Protein AF-A0A9W9WGN8-F1 (afdb_monomer_lite)

pLDDT: mean 73.37, std 17.8, range [21.72, 95.25]

Foldseek 3Di:
DDDQWDFDADPVRHRPDPQQACPVVVPPNVVVVLVVLLVVLVVQLVLLVQCVDDPPDPSNVVSQCVCCVPVVDHSVPVVSCCVSNVVSVQVNCLSVVHADPLGRDDDHPDCVRIFGDDDDQFDAALQRHFDWDADPVSPDIDRDGQCRDPVNVVVQWDQDPVPRDIDGQCWGWDQRNSRSDIDTDNPPPRDDPPDPPPDDDDDD

Radius of gyration: 22.7 Å; chains: 1; bounding box: 53×47×71 Å

Organism: NCBI:txid1303715

Structure (mmCIF, N/CA/C/O backbone):
data_AF-A0A9W9WGN8-F1
#
_entry.id   AF-A0A9W9WGN8-F1
#
loop_
_atom_site.group_PDB
_atom_site.id
_atom_site.type_symbol
_atom_site.label_atom_id
_atom_site.label_alt_id
_atom_site.label_comp_id
_atom_site.label_asym_id
_atom_site.label_entity_id
_atom_site.label_seq_id
_atom_site.pdbx_PDB_ins_code
_atom_site.Cartn_x
_atom_site.Cartn_y
_atom_site.Cartn_z
_atom_site.occupancy
_atom_site.B_iso_or_equiv
_atom_site.auth_seq_id
_atom_site.auth_comp_id
_atom_site.auth_asym_id
_atom_site.auth_atom_id
_atom_site.pdbx_PDB_model_num
ATOM 1 N N . MET A 1 1 ? -8.957 -11.105 15.138 1.00 32.75 1 MET A N 1
ATOM 2 C CA . MET A 1 1 ? -8.636 -10.546 13.808 1.00 32.75 1 MET A CA 1
ATOM 3 C C . MET A 1 1 ? -9.575 -9.381 13.655 1.00 32.75 1 MET A C 1
ATOM 5 O O . MET A 1 1 ? -10.724 -9.620 13.319 1.00 32.75 1 MET A O 1
ATOM 9 N N . ASP A 1 2 ? -9.129 -8.170 13.957 1.00 39.88 2 ASP A N 1
ATOM 10 C CA . ASP A 1 2 ? -9.992 -7.000 13.834 1.00 39.88 2 ASP A CA 1
ATOM 11 C C . ASP A 1 2 ? -9.289 -6.006 12.913 1.00 39.88 2 ASP A C 1
ATOM 13 O O . ASP A 1 2 ? -8.299 -5.374 13.272 1.00 39.88 2 ASP A O 1
ATOM 17 N N . ALA A 1 3 ? -9.746 -5.982 11.662 1.00 51.75 3 ALA A N 1
ATOM 18 C CA . ALA A 1 3 ? -9.409 -4.944 10.699 1.00 51.75 3 ALA A CA 1
ATOM 19 C C . ALA A 1 3 ? -10.070 -3.615 11.122 1.00 51.75 3 ALA A C 1
ATOM 21 O O . ALA A 1 3 ? -11.062 -3.634 11.846 1.00 51.75 3 ALA A O 1
ATOM 22 N N . LEU A 1 4 ? -9.585 -2.465 10.620 1.00 53.53 4 LEU A N 1
ATOM 23 C CA . LEU A 1 4 ? -10.172 -1.115 10.823 1.00 53.53 4 LEU A CA 1
ATOM 24 C C . LEU A 1 4 ? -11.675 -1.092 10.567 1.00 53.53 4 LEU A C 1
ATOM 26 O O . LEU A 1 4 ? -12.402 -0.253 11.093 1.00 53.53 4 LEU A O 1
ATOM 30 N N . PHE A 1 5 ? -12.112 -2.014 9.719 1.00 60.97 5 PHE A N 1
ATOM 31 C CA . PHE A 1 5 ? -13.476 -2.197 9.319 1.00 60.97 5 PHE A CA 1
ATOM 32 C C . PHE A 1 5 ? -13.884 -3.652 9.516 1.00 60.97 5 PHE A C 1
ATOM 34 O O . PHE A 1 5 ? -13.187 -4.566 9.076 1.00 60.97 5 PHE A O 1
ATOM 41 N N . LYS A 1 6 ? -15.054 -3.861 10.113 1.00 66.38 6 LYS A N 1
ATOM 42 C CA . LYS A 1 6 ? -15.783 -5.130 10.054 1.00 66.38 6 LYS A CA 1
ATOM 43 C C . LYS A 1 6 ? -16.876 -5.027 8.992 1.00 66.38 6 LYS A C 1
ATOM 45 O O . LYS A 1 6 ? -17.376 -3.936 8.720 1.00 66.38 6 LYS A O 1
ATOM 50 N N . LEU A 1 7 ? -17.254 -6.147 8.385 1.00 65.12 7 LEU A N 1
ATOM 51 C CA . LEU A 1 7 ? -18.389 -6.167 7.466 1.00 65.12 7 LEU A CA 1
ATOM 52 C C . LEU A 1 7 ? -19.685 -5.866 8.228 1.00 65.12 7 LEU A C 1
ATOM 54 O O . LEU A 1 7 ? -19.914 -6.392 9.320 1.00 65.12 7 LEU A O 1
ATOM 58 N N . LYS A 1 8 ? -20.545 -5.018 7.654 1.00 70.31 8 LYS A N 1
ATOM 59 C CA . LYS A 1 8 ? -21.890 -4.796 8.191 1.00 70.31 8 LYS A CA 1
ATOM 60 C C . LYS A 1 8 ? -22.682 -6.091 8.098 1.00 70.31 8 LYS A C 1
ATOM 62 O O . LYS A 1 8 ? -22.786 -6.698 7.028 1.00 70.31 8 LYS A O 1
ATOM 67 N N . LYS A 1 9 ? -23.297 -6.470 9.211 1.00 65.69 9 LYS A N 1
ATOM 68 C CA . LYS A 1 9 ? -24.219 -7.602 9.282 1.00 65.69 9 LYS A CA 1
ATOM 69 C C . LYS A 1 9 ? -25.641 -7.145 8.963 1.00 65.69 9 LYS A C 1
ATOM 71 O O . LYS A 1 9 ? -26.024 -6.032 9.316 1.00 65.69 9 LYS A O 1
ATOM 76 N N . ASN A 1 10 ? -26.422 -7.985 8.290 1.00 61.91 10 ASN A N 1
ATOM 77 C CA . ASN A 1 10 ? -27.859 -7.766 8.117 1.00 61.91 10 ASN A CA 1
ATOM 78 C C . ASN A 1 10 ? -28.631 -8.110 9.407 1.00 61.91 10 ASN A C 1
ATOM 80 O O . ASN A 1 10 ? -28.046 -8.582 10.382 1.00 61.91 10 ASN A O 1
ATOM 84 N N . GLU A 1 11 ? -29.954 -7.910 9.413 1.00 57.41 11 GLU A N 1
ATOM 85 C CA . GLU A 1 11 ? -30.826 -8.201 10.570 1.00 57.41 11 GLU A CA 1
ATOM 86 C C . GLU A 1 11 ? -30.746 -9.664 11.052 1.00 57.41 11 GLU A C 1
ATOM 88 O O . GLU A 1 11 ? -31.028 -9.952 12.211 1.00 57.41 11 GLU A O 1
ATOM 93 N N . ALA A 1 12 ? -30.305 -10.586 10.188 1.00 62.06 12 ALA A N 1
ATOM 94 C CA . ALA A 1 12 ? -30.089 -11.996 10.508 1.00 62.06 12 ALA A CA 1
ATOM 95 C C . ALA A 1 12 ? -28.666 -12.308 11.025 1.00 62.06 12 ALA A C 1
ATOM 97 O O . ALA A 1 12 ? -28.338 -13.470 11.261 1.00 62.06 12 ALA A O 1
ATOM 98 N N . GLY A 1 13 ? -27.800 -11.302 11.190 1.00 56.81 13 GLY A N 1
ATOM 99 C CA . GLY A 1 13 ? -26.431 -11.467 11.688 1.00 56.81 13 GLY A CA 1
ATOM 100 C C . GLY A 1 13 ? -25.431 -12.025 10.667 1.00 56.81 13 GLY A C 1
ATOM 101 O O . GLY A 1 13 ? -24.300 -12.336 11.044 1.00 56.81 13 GLY A O 1
ATOM 102 N N . SER A 1 14 ? -25.829 -12.146 9.398 1.00 56.66 14 SER A N 1
ATOM 103 C CA . SER A 1 14 ? -24.957 -12.561 8.289 1.00 56.66 14 SER A CA 1
ATOM 104 C C . SER A 1 14 ? -24.328 -11.357 7.595 1.00 56.66 14 SER A C 1
ATOM 106 O O . SER A 1 14 ? -24.949 -10.294 7.518 1.00 56.66 14 SER A O 1
ATOM 108 N N . ASP A 1 15 ? -23.107 -11.522 7.091 1.00 59.66 15 ASP A N 1
ATOM 109 C CA . ASP A 1 15 ? -22.428 -10.480 6.324 1.00 59.66 15 ASP A CA 1
ATOM 110 C C . ASP A 1 15 ? -23.251 -10.137 5.073 1.00 59.66 15 ASP A C 1
ATOM 112 O O . ASP A 1 15 ? -23.837 -11.003 4.420 1.00 59.66 15 ASP A O 1
ATOM 116 N N . THR A 1 16 ? -23.368 -8.842 4.794 1.00 54.94 16 THR A N 1
ATOM 117 C CA . THR A 1 16 ? -24.351 -8.296 3.844 1.00 54.94 16 THR A CA 1
ATOM 118 C C . THR A 1 16 ? -24.098 -8.660 2.376 1.00 54.94 16 THR A C 1
ATOM 120 O O . THR A 1 16 ? -25.038 -8.647 1.586 1.00 54.94 16 THR A O 1
ATOM 123 N N . ASP A 1 17 ? -22.888 -9.081 2.032 1.00 55.97 17 ASP A N 1
ATOM 124 C CA . ASP A 1 17 ? -22.585 -10.091 1.022 1.00 55.97 17 ASP A CA 1
ATOM 125 C C . ASP A 1 17 ? -21.144 -10.577 1.275 1.00 55.97 17 ASP A C 1
ATOM 127 O O . ASP A 1 17 ? -20.307 -9.846 1.806 1.00 55.97 17 ASP A O 1
ATOM 131 N N . ASN A 1 18 ? -20.802 -11.809 0.891 1.00 56.22 18 ASN A N 1
ATOM 132 C CA . ASN A 1 18 ? -19.412 -12.291 0.990 1.00 56.22 18 ASN A CA 1
ATOM 133 C C . ASN A 1 18 ? -18.488 -11.632 -0.062 1.00 56.22 18 ASN A C 1
ATOM 135 O O . ASN A 1 18 ? -17.388 -12.120 -0.315 1.00 56.22 18 ASN A O 1
ATOM 139 N N . LEU A 1 19 ? -18.960 -10.583 -0.745 1.00 56.81 19 LEU A N 1
ATOM 140 C CA . LEU A 1 19 ? -18.386 -10.029 -1.971 1.00 56.81 19 LEU A CA 1
ATOM 141 C C . LEU A 1 19 ? -18.078 -8.529 -1.852 1.00 56.81 19 LEU A C 1
ATOM 143 O O . LEU A 1 19 ? -17.751 -7.897 -2.855 1.00 56.81 19 LEU A O 1
ATOM 147 N N . GLY A 1 20 ? -18.195 -7.939 -0.660 1.00 61.38 20 GLY A N 1
ATOM 148 C CA . GLY A 1 20 ? -17.864 -6.539 -0.413 1.00 61.38 20 GLY A CA 1
ATOM 149 C C . GLY A 1 20 ? -18.672 -5.530 -1.234 1.00 61.38 20 GLY A C 1
ATOM 150 O O . GLY A 1 20 ? -18.133 -4.494 -1.635 1.00 61.38 20 GLY A O 1
ATOM 151 N N . GLY A 1 21 ? -19.926 -5.842 -1.566 1.00 64.69 21 GLY A N 1
ATOM 152 C CA . GLY A 1 21 ? -20.784 -5.007 -2.406 1.00 64.69 21 GLY A CA 1
ATOM 153 C C . GLY A 1 21 ? -20.490 -5.080 -3.899 1.00 64.69 21 GLY A C 1
ATOM 154 O O . GLY A 1 21 ? -21.021 -4.276 -4.675 1.00 64.69 21 GLY A O 1
ATOM 155 N N . CYS A 1 22 ? -19.616 -5.993 -4.323 1.00 66.38 22 CYS A N 1
ATOM 156 C CA . CYS A 1 22 ? -19.176 -6.082 -5.708 1.00 66.38 22 CYS A CA 1
ATOM 157 C C . CYS A 1 22 ? -20.113 -6.879 -6.611 1.00 66.38 22 CYS A C 1
ATOM 159 O O . CYS A 1 22 ? -19.896 -6.868 -7.820 1.00 66.38 22 CYS A O 1
ATOM 161 N N . ALA A 1 23 ? -21.162 -7.520 -6.077 1.00 66.38 23 ALA A N 1
ATOM 162 C CA . ALA A 1 23 ? -22.025 -8.446 -6.819 1.00 66.38 23 ALA A CA 1
ATOM 163 C C . ALA A 1 23 ? -22.497 -7.893 -8.179 1.00 66.38 23 ALA A C 1
ATOM 165 O O . ALA A 1 23 ? -22.374 -8.557 -9.202 1.00 66.38 23 ALA A O 1
ATOM 166 N N . LYS A 1 24 ? -22.942 -6.630 -8.219 1.00 65.50 24 LYS A N 1
ATOM 167 C CA . LYS A 1 24 ? -23.415 -5.965 -9.451 1.00 65.50 24 LYS A CA 1
ATOM 168 C C . LYS A 1 24 ? -22.310 -5.597 -10.456 1.00 65.50 24 LYS A C 1
ATOM 170 O O . LYS A 1 24 ? -22.610 -5.236 -11.590 1.00 65.50 24 LYS A O 1
ATOM 175 N N . TYR A 1 25 ? -21.048 -5.643 -10.037 1.00 65.94 25 TYR A N 1
ATOM 176 C CA . TYR A 1 25 ? -19.864 -5.306 -10.831 1.00 65.94 25 TYR A CA 1
ATOM 177 C C . TYR A 1 25 ? -19.076 -6.544 -11.288 1.00 65.94 25 TYR A C 1
ATOM 179 O O . TYR A 1 25 ? -18.255 -6.418 -12.203 1.00 65.94 25 TYR A O 1
ATOM 187 N N . LEU A 1 26 ? -19.338 -7.715 -10.688 1.00 66.06 26 LEU A N 1
ATOM 188 C CA . LEU A 1 26 ? -18.608 -8.966 -10.927 1.00 66.06 26 LEU A CA 1
ATOM 189 C C . LEU A 1 26 ? -18.632 -9.419 -12.386 1.00 66.06 26 LEU A C 1
ATOM 191 O O . LEU A 1 26 ? -17.626 -9.910 -12.879 1.00 66.06 26 LEU A O 1
ATOM 195 N N . ASP A 1 27 ? -19.742 -9.216 -13.093 1.00 65.25 27 ASP A N 1
ATOM 196 C CA . ASP A 1 27 ? -19.902 -9.807 -14.426 1.00 65.25 27 ASP A CA 1
ATOM 197 C C . ASP A 1 27 ? -19.247 -8.989 -15.549 1.00 65.25 27 ASP A C 1
ATOM 199 O O . ASP A 1 27 ? -19.083 -9.491 -16.660 1.00 65.25 27 ASP A O 1
ATOM 203 N N . LYS A 1 28 ? -18.910 -7.710 -15.313 1.00 67.94 28 LYS A N 1
ATOM 204 C CA . LYS A 1 28 ? -18.458 -6.806 -16.394 1.00 67.94 28 LYS A CA 1
ATOM 205 C C . LYS A 1 28 ? -17.334 -5.853 -16.023 1.00 67.94 28 LYS A C 1
ATOM 207 O O . LYS A 1 28 ? -16.436 -5.639 -16.831 1.00 67.94 28 LYS A O 1
ATOM 212 N N . ILE A 1 29 ? -17.399 -5.241 -14.845 1.00 71.56 29 ILE A N 1
ATOM 213 C CA . ILE A 1 29 ? -16.476 -4.160 -14.481 1.00 71.56 29 ILE A CA 1
ATOM 214 C C . ILE A 1 29 ? -15.247 -4.731 -13.785 1.00 71.56 29 ILE A C 1
ATOM 216 O O . ILE A 1 29 ? -14.129 -4.404 -14.174 1.00 71.56 29 ILE A O 1
ATOM 220 N N . LEU A 1 30 ? -15.441 -5.634 -12.823 1.00 70.69 30 LEU A N 1
ATOM 221 C CA . LEU A 1 30 ? -14.329 -6.215 -12.079 1.00 70.69 30 LEU A CA 1
ATOM 222 C C . LEU A 1 30 ? -13.385 -7.059 -12.960 1.00 70.69 30 LEU A C 1
ATOM 224 O O . LEU A 1 30 ? -12.181 -6.846 -12.862 1.00 70.69 30 LEU A O 1
ATOM 228 N N . PRO A 1 31 ? -13.858 -7.940 -13.868 1.00 74.31 31 PRO A N 1
ATOM 229 C CA . PRO A 1 31 ? -12.961 -8.733 -14.710 1.00 74.31 31 PRO A CA 1
ATOM 230 C C . PRO A 1 31 ? -12.137 -7.865 -15.660 1.00 74.31 31 PRO A C 1
ATOM 232 O O . PRO A 1 31 ? -10.950 -8.111 -15.852 1.00 74.31 31 PRO A O 1
ATOM 235 N N . ARG A 1 32 ? -12.754 -6.817 -16.220 1.00 79.56 32 ARG A N 1
ATOM 236 C CA . ARG A 1 32 ? -12.064 -5.850 -17.074 1.00 79.56 32 ARG A CA 1
ATOM 237 C C . ARG A 1 32 ? -11.001 -5.083 -16.291 1.00 79.56 32 ARG A C 1
ATOM 239 O O . ARG A 1 32 ? -9.873 -4.991 -16.754 1.00 79.56 32 ARG A O 1
ATOM 246 N N . TRP A 1 33 ? -11.352 -4.572 -15.113 1.00 81.38 33 TRP A N 1
ATOM 247 C CA . TRP A 1 33 ? -10.412 -3.860 -14.250 1.00 81.38 33 TRP A CA 1
ATOM 248 C C . TRP A 1 33 ? -9.237 -4.750 -13.831 1.00 81.38 33 TRP A C 1
ATOM 250 O O . TRP A 1 33 ? -8.090 -4.317 -13.896 1.00 81.38 33 TRP A O 1
ATOM 260 N N . LEU A 1 34 ? -9.501 -6.007 -13.460 1.00 81.69 34 LEU A N 1
ATOM 261 C CA . LEU A 1 34 ? -8.459 -6.978 -13.122 1.00 81.69 34 LEU A CA 1
ATOM 262 C C . LEU A 1 34 ? -7.531 -7.248 -14.312 1.00 81.69 34 LEU A C 1
ATOM 264 O O . LEU A 1 34 ? -6.317 -7.269 -14.129 1.00 81.69 34 LEU A O 1
ATOM 268 N N . ALA A 1 35 ? -8.082 -7.407 -15.519 1.00 85.25 35 ALA A N 1
ATOM 269 C CA . ALA A 1 35 ? -7.295 -7.608 -16.733 1.00 85.25 35 ALA A CA 1
ATOM 270 C C . ALA A 1 35 ? -6.417 -6.388 -17.055 1.00 85.25 35 ALA A C 1
ATOM 272 O O . ALA A 1 35 ? -5.206 -6.527 -17.179 1.00 85.25 35 ALA A O 1
ATOM 273 N N . GLU A 1 36 ? -7.000 -5.185 -17.093 1.00 89.06 36 GLU A N 1
ATOM 274 C CA . GLU A 1 36 ? -6.259 -3.942 -17.351 1.00 89.06 36 GLU A CA 1
ATOM 275 C C . GLU A 1 36 ? -5.165 -3.710 -16.290 1.00 89.06 36 GLU A C 1
ATOM 277 O O . GLU A 1 36 ? -4.042 -3.330 -16.619 1.00 89.06 36 GLU A O 1
ATOM 282 N N . THR A 1 37 ? -5.453 -4.003 -15.018 1.00 88.75 37 THR A N 1
ATOM 283 C CA . THR A 1 37 ? -4.464 -3.884 -13.934 1.00 88.75 37 THR A CA 1
ATOM 284 C C . THR A 1 37 ? -3.351 -4.924 -14.076 1.00 88.75 37 THR A C 1
ATOM 286 O O . THR A 1 37 ? -2.183 -4.599 -13.868 1.00 88.75 37 THR A O 1
ATOM 289 N N . SER A 1 38 ? -3.684 -6.160 -14.459 1.00 91.06 38 SER A N 1
ATOM 290 C CA . SER A 1 38 ? -2.696 -7.207 -14.743 1.00 91.06 38 SER A CA 1
ATOM 291 C C . SER A 1 38 ? -1.760 -6.789 -15.878 1.00 91.06 38 SER A C 1
ATOM 293 O O . SER A 1 38 ? -0.544 -6.873 -15.718 1.00 91.06 38 SER A O 1
ATOM 295 N N . ASP A 1 39 ? -2.307 -6.267 -16.978 1.00 94.25 39 ASP A N 1
ATOM 296 C CA . ASP A 1 39 ? -1.524 -5.789 -18.122 1.00 94.25 39 ASP A CA 1
ATOM 297 C C . ASP A 1 39 ? -0.588 -4.638 -17.722 1.00 94.25 39 ASP A C 1
ATOM 299 O O . ASP A 1 39 ? 0.584 -4.608 -18.106 1.00 94.25 39 ASP A O 1
ATOM 303 N N . MET A 1 40 ? -1.071 -3.705 -16.893 1.00 93.81 40 MET A N 1
ATOM 304 C CA . MET A 1 40 ? -0.250 -2.615 -16.358 1.00 93.81 40 MET A CA 1
ATOM 305 C C . MET A 1 40 ? 0.891 -3.120 -15.469 1.00 93.81 40 MET A C 1
ATOM 307 O O . MET A 1 40 ? 2.005 -2.597 -15.538 1.00 93.81 40 MET A O 1
ATOM 311 N N . VAL A 1 41 ? 0.632 -4.123 -14.628 1.00 95.06 41 VAL A N 1
ATOM 312 C CA . VAL A 1 41 ? 1.653 -4.736 -13.769 1.00 95.06 41 VAL A CA 1
ATOM 313 C C . VAL A 1 41 ? 2.708 -5.450 -14.610 1.00 95.06 41 VAL A C 1
ATOM 315 O O . VAL A 1 41 ? 3.902 -5.274 -14.357 1.00 95.06 41 VAL A O 1
ATOM 318 N N . ASP A 1 42 ? 2.295 -6.190 -15.636 1.00 95.25 42 ASP A N 1
ATOM 319 C CA . ASP A 1 42 ? 3.209 -6.887 -16.540 1.00 95.25 42 ASP A CA 1
ATOM 320 C C . ASP A 1 42 ? 4.077 -5.897 -17.324 1.00 95.25 42 ASP A C 1
ATOM 322 O O . ASP A 1 42 ? 5.303 -6.042 -17.355 1.00 95.25 42 ASP A O 1
ATOM 326 N N . ALA A 1 43 ? 3.482 -4.823 -17.852 1.00 93.81 43 ALA A N 1
ATOM 327 C CA . ALA A 1 43 ? 4.220 -3.732 -18.485 1.00 93.81 43 ALA A CA 1
ATOM 328 C C . ALA A 1 43 ? 5.202 -3.059 -17.507 1.00 93.81 43 ALA A C 1
ATOM 330 O O . ALA A 1 43 ? 6.369 -2.840 -17.840 1.00 93.81 43 ALA A O 1
ATOM 331 N N . GLY A 1 44 ? 4.772 -2.788 -16.271 1.00 93.62 44 GLY A N 1
ATOM 332 C CA . GLY A 1 44 ? 5.620 -2.211 -15.226 1.00 93.62 44 GLY A CA 1
ATOM 333 C C . GLY A 1 44 ? 6.808 -3.103 -14.851 1.00 93.62 44 GLY A C 1
ATOM 334 O O . GLY A 1 44 ? 7.901 -2.602 -14.583 1.00 93.62 44 GLY A O 1
ATOM 335 N N . LEU A 1 45 ? 6.639 -4.428 -14.869 1.00 95.25 45 LEU A N 1
ATOM 336 C CA . LEU A 1 45 ? 7.739 -5.375 -14.671 1.00 95.25 45 LEU A CA 1
ATOM 337 C C . LEU A 1 45 ? 8.660 -5.455 -15.895 1.00 95.25 45 LEU A C 1
ATOM 339 O O . LEU A 1 45 ? 9.882 -5.551 -15.724 1.00 95.25 45 LEU A O 1
ATOM 343 N N . GLN A 1 46 ? 8.096 -5.375 -17.102 1.00 95.00 46 GLN A N 1
ATOM 344 C CA . GLN A 1 46 ? 8.834 -5.404 -18.365 1.00 95.00 46 GLN A CA 1
ATOM 345 C C . GLN A 1 46 ? 9.807 -4.225 -18.490 1.00 95.00 46 GLN A C 1
ATOM 347 O O . GLN A 1 46 ? 10.931 -4.420 -18.952 1.00 95.00 46 GLN A O 1
ATOM 352 N N . VAL A 1 47 ? 9.447 -3.044 -17.974 1.00 95.06 47 VAL A N 1
ATOM 353 C CA . VAL A 1 47 ? 10.324 -1.857 -17.940 1.00 95.06 47 VAL A CA 1
ATOM 354 C C . VAL A 1 47 ? 11.706 -2.171 -17.355 1.00 95.06 47 VAL A C 1
ATOM 356 O O . VAL A 1 47 ? 12.716 -1.691 -17.865 1.00 95.06 47 VAL A O 1
ATOM 359 N N . PHE A 1 48 ? 11.806 -3.001 -16.311 1.00 94.62 48 PHE A N 1
ATOM 360 C CA . PHE A 1 48 ? 13.109 -3.338 -15.720 1.00 94.62 48 PHE A CA 1
ATOM 361 C C . PHE A 1 48 ? 13.956 -4.250 -16.612 1.00 94.62 48 PHE A C 1
ATOM 363 O O . PHE A 1 48 ? 15.184 -4.193 -16.548 1.00 94.62 48 PHE A O 1
ATOM 370 N N . THR A 1 49 ? 13.312 -5.102 -17.408 1.00 93.50 49 THR A N 1
ATOM 371 C CA . THR A 1 49 ? 13.977 -5.949 -18.403 1.00 93.50 49 THR A CA 1
ATOM 372 C C . THR A 1 49 ? 14.460 -5.092 -19.570 1.00 93.50 49 THR A C 1
ATOM 374 O O . THR A 1 49 ? 15.633 -5.154 -19.936 1.00 93.50 49 THR A O 1
ATOM 377 N N . ASP A 1 50 ? 13.594 -4.220 -20.086 1.00 95.06 50 ASP A N 1
ATOM 378 C CA . ASP A 1 50 ? 13.891 -3.339 -21.217 1.00 95.06 50 ASP A CA 1
ATOM 379 C C . ASP A 1 50 ? 14.977 -2.317 -20.873 1.00 95.06 50 ASP A C 1
ATOM 381 O O . ASP A 1 50 ? 15.901 -2.104 -21.659 1.00 95.06 50 ASP A O 1
ATOM 385 N N . ALA A 1 51 ? 14.962 -1.763 -19.659 1.00 91.62 51 ALA A N 1
ATOM 386 C CA . ALA A 1 51 ? 16.010 -0.871 -19.167 1.00 91.62 51 ALA A CA 1
ATOM 387 C C . ALA A 1 51 ? 17.396 -1.544 -19.084 1.00 91.62 51 ALA A C 1
ATOM 389 O O . ALA A 1 51 ? 18.415 -0.844 -19.086 1.00 91.62 51 ALA A O 1
ATOM 390 N N . GLY A 1 52 ? 17.441 -2.879 -18.998 1.00 86.94 52 GLY A N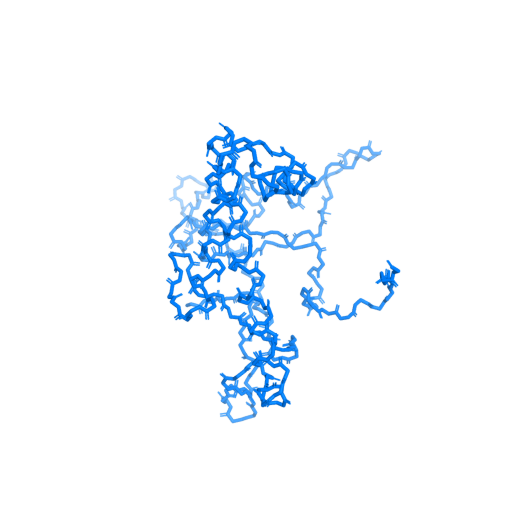 1
ATOM 391 C CA . GLY A 1 52 ? 18.658 -3.693 -19.010 1.00 86.94 52 GLY A CA 1
ATOM 392 C C . GLY A 1 52 ? 19.054 -4.230 -20.390 1.00 86.94 52 GLY A C 1
ATOM 393 O O . GLY A 1 52 ? 20.100 -4.869 -20.499 1.00 86.94 52 GLY A O 1
ATOM 394 N N . SER A 1 53 ? 18.250 -3.985 -21.432 1.00 88.69 53 SER A N 1
ATOM 395 C CA . SER A 1 53 ? 18.519 -4.441 -22.804 1.00 88.69 53 SER A CA 1
ATOM 396 C C . SER A 1 53 ? 19.720 -3.718 -23.435 1.00 88.69 53 SER A C 1
ATOM 398 O O . SER A 1 53 ? 20.319 -2.835 -22.816 1.00 88.69 53 SER A O 1
ATOM 400 N N . SER A 1 54 ? 20.138 -4.106 -24.646 1.00 81.75 54 SER A N 1
ATOM 401 C CA . SER A 1 54 ? 21.284 -3.478 -25.323 1.00 81.75 54 SER A CA 1
ATOM 402 C C . SER A 1 54 ? 21.091 -1.965 -25.497 1.00 81.75 54 SER A C 1
ATOM 404 O O . SER A 1 54 ? 19.969 -1.464 -25.561 1.00 81.75 54 SER A O 1
ATOM 406 N N . THR A 1 55 ? 22.193 -1.215 -25.572 1.00 81.00 55 THR A N 1
ATOM 407 C CA . THR A 1 55 ? 22.165 0.253 -25.727 1.00 81.00 55 THR A CA 1
ATOM 408 C C . THR A 1 55 ? 21.466 0.720 -26.997 1.00 81.00 55 THR A C 1
ATOM 410 O O . THR A 1 55 ? 20.950 1.831 -27.020 1.00 81.00 55 THR A O 1
ATOM 413 N N . ASP A 1 56 ? 21.413 -0.135 -28.015 1.00 83.19 56 ASP A N 1
ATOM 414 C CA . ASP A 1 56 ? 20.831 0.180 -29.320 1.00 83.19 56 ASP A CA 1
ATOM 415 C C . ASP A 1 56 ? 19.326 -0.137 -29.381 1.00 83.19 56 ASP A C 1
ATOM 417 O O . ASP A 1 56 ? 18.678 0.108 -30.397 1.00 83.19 56 ASP A O 1
ATOM 421 N N . SER A 1 57 ? 18.753 -0.696 -28.307 1.00 85.31 57 SER A N 1
ATOM 422 C CA . SER A 1 57 ? 17.331 -1.024 -28.246 1.00 85.31 57 SER A CA 1
ATOM 423 C C . SER A 1 57 ? 16.479 0.230 -28.004 1.00 85.31 57 SER A C 1
ATOM 425 O O . SER A 1 57 ? 16.641 0.880 -26.967 1.00 85.31 57 SER A O 1
ATOM 427 N N . PRO A 1 58 ? 15.487 0.535 -28.864 1.00 86.62 58 PRO A N 1
ATOM 428 C CA . PRO A 1 58 ? 14.540 1.624 -28.618 1.00 86.62 58 PRO A CA 1
ATOM 429 C C . PRO A 1 58 ? 13.754 1.461 -27.309 1.00 86.62 58 PRO A C 1
ATOM 431 O O . PRO A 1 58 ? 13.408 2.453 -26.666 1.00 86.62 58 PRO A O 1
ATOM 434 N N . THR A 1 59 ? 13.503 0.218 -26.877 1.00 90.75 59 THR A N 1
ATOM 435 C CA . THR A 1 59 ? 12.772 -0.061 -25.629 1.00 90.75 59 THR A CA 1
ATOM 436 C C . THR A 1 59 ? 13.567 0.342 -24.391 1.00 90.75 59 THR A C 1
ATOM 438 O O . THR A 1 59 ? 12.975 0.717 -23.381 1.00 90.75 59 THR A O 1
ATOM 441 N N . ARG A 1 60 ? 14.905 0.359 -24.473 1.00 92.62 60 ARG A N 1
ATOM 442 C CA . ARG A 1 60 ? 15.766 0.790 -23.368 1.00 92.62 60 ARG A CA 1
ATOM 443 C C . ARG A 1 60 ? 15.565 2.261 -23.039 1.00 92.62 60 ARG A C 1
ATOM 445 O O . ARG A 1 60 ? 15.403 2.591 -21.868 1.00 92.62 60 ARG A O 1
ATOM 452 N N . THR A 1 61 ? 15.577 3.127 -24.052 1.00 90.06 61 THR A N 1
ATOM 453 C CA . THR A 1 61 ? 15.422 4.577 -23.865 1.00 90.06 61 THR A CA 1
ATOM 454 C C . THR A 1 61 ? 14.066 4.894 -23.247 1.00 90.06 61 THR A C 1
ATOM 456 O O . THR A 1 61 ? 14.008 5.575 -22.230 1.00 90.06 61 THR A O 1
ATOM 459 N N . VAL A 1 62 ? 12.992 4.302 -23.779 1.00 92.94 62 VAL A N 1
ATOM 460 C CA . VAL A 1 62 ? 11.636 4.477 -23.234 1.00 92.94 62 VAL A CA 1
ATOM 461 C C . VAL A 1 62 ? 11.553 3.997 -21.783 1.00 92.94 62 VAL A C 1
ATOM 463 O O . VAL A 1 62 ? 11.012 4.696 -20.928 1.00 92.94 62 VAL A O 1
ATOM 466 N N . ALA A 1 63 ? 12.127 2.831 -21.475 1.00 94.38 63 ALA A N 1
ATOM 467 C CA . ALA A 1 63 ? 12.151 2.310 -20.114 1.00 94.38 63 ALA A CA 1
ATOM 468 C C . ALA A 1 63 ? 12.949 3.212 -19.156 1.00 94.38 63 ALA A C 1
ATOM 470 O O . ALA A 1 63 ? 12.546 3.410 -18.012 1.00 94.38 63 ALA A O 1
ATOM 471 N N . TRP A 1 64 ? 14.064 3.787 -19.609 1.00 93.44 64 TRP A N 1
ATOM 472 C CA . TRP A 1 64 ? 14.856 4.731 -18.819 1.00 93.44 64 TRP A CA 1
ATOM 473 C C . TRP A 1 64 ? 14.096 6.020 -18.537 1.00 93.44 64 TRP A C 1
ATOM 475 O O . TRP A 1 64 ? 14.040 6.441 -17.381 1.00 93.44 64 TRP A O 1
ATOM 485 N N . ASP A 1 65 ? 13.477 6.605 -19.559 1.00 92.06 65 ASP A N 1
ATOM 486 C CA . ASP A 1 65 ? 12.691 7.829 -19.419 1.00 92.06 65 ASP A CA 1
ATOM 487 C C . ASP A 1 6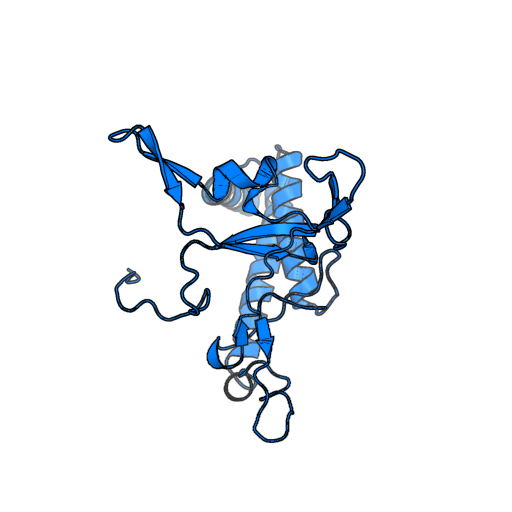5 ? 11.511 7.612 -18.470 1.00 92.06 65 ASP A C 1
ATOM 489 O O . ASP A 1 65 ? 11.253 8.444 -17.599 1.00 92.06 65 ASP A O 1
ATOM 493 N N . PHE A 1 66 ? 10.845 6.459 -18.558 1.00 93.19 66 PHE A N 1
ATOM 494 C CA . PHE A 1 66 ? 9.778 6.080 -17.638 1.00 93.19 66 PHE A CA 1
ATOM 495 C C . PHE A 1 66 ? 10.268 5.998 -16.182 1.00 93.19 66 PHE A C 1
ATOM 497 O O . PHE A 1 66 ? 9.693 6.636 -15.297 1.00 93.19 66 PHE A O 1
ATOM 504 N N . LEU A 1 67 ? 11.352 5.256 -15.918 1.00 93.81 67 LEU A N 1
ATOM 505 C CA . LEU A 1 67 ? 11.905 5.123 -14.563 1.00 93.81 67 LEU A CA 1
ATOM 506 C C . LEU A 1 67 ? 12.366 6.472 -13.997 1.00 93.81 67 LEU A C 1
ATOM 508 O O . LEU A 1 67 ? 12.139 6.768 -12.821 1.00 93.81 67 LEU A O 1
ATOM 512 N N . GLN A 1 68 ? 12.966 7.312 -14.836 1.00 93.06 68 GLN A N 1
ATOM 513 C CA . GLN A 1 68 ? 13.409 8.641 -14.441 1.00 93.06 68 GLN A CA 1
ATOM 514 C C . GLN A 1 68 ? 12.228 9.581 -14.163 1.00 93.06 68 GLN A C 1
ATOM 516 O O . GLN A 1 68 ? 12.281 10.351 -13.207 1.00 93.06 68 GLN A O 1
ATOM 521 N N . THR A 1 69 ? 11.164 9.514 -14.963 1.00 94.38 69 THR A N 1
ATOM 522 C CA . THR A 1 69 ? 10.012 10.422 -14.863 1.00 94.38 69 THR A CA 1
ATOM 523 C C . THR A 1 69 ? 9.143 10.100 -13.655 1.00 94.38 69 THR A C 1
ATOM 525 O O . THR A 1 69 ? 8.825 10.990 -12.873 1.00 94.38 69 THR A O 1
ATOM 528 N N . TYR A 1 70 ? 8.778 8.830 -13.476 1.00 92.38 70 TYR A N 1
ATOM 529 C CA . TYR A 1 70 ? 7.789 8.439 -12.467 1.00 92.38 70 TYR A CA 1
ATOM 530 C C . TYR A 1 70 ? 8.405 8.054 -11.125 1.00 92.38 70 TYR A C 1
ATOM 532 O O . TYR A 1 70 ? 7.754 8.185 -10.091 1.00 92.38 70 TYR A O 1
ATOM 540 N N . PHE A 1 71 ? 9.659 7.598 -11.124 1.00 92.38 71 PHE A N 1
ATOM 541 C CA . PHE A 1 71 ? 10.325 7.115 -9.912 1.00 92.38 71 PHE A CA 1
ATOM 542 C C . PHE A 1 71 ? 11.601 7.884 -9.569 1.00 92.38 71 PHE A C 1
ATOM 544 O O . PHE A 1 71 ? 12.225 7.580 -8.551 1.00 92.38 71 PHE A O 1
ATOM 551 N N . TYR A 1 72 ? 11.997 8.865 -10.392 1.00 93.69 72 TYR A N 1
ATOM 552 C CA . TYR A 1 72 ? 13.234 9.631 -10.217 1.00 93.69 72 TYR A CA 1
ATOM 553 C C . TYR A 1 72 ? 14.442 8.714 -9.956 1.00 93.69 72 TYR A C 1
ATOM 555 O O . TYR A 1 72 ? 15.189 8.856 -8.978 1.00 93.69 72 TYR A O 1
ATOM 563 N N . MET A 1 73 ? 14.566 7.696 -10.811 1.00 92.50 73 MET A N 1
ATOM 564 C CA . MET A 1 73 ? 15.446 6.552 -10.601 1.00 92.50 73 MET A CA 1
ATOM 565 C C . MET A 1 73 ? 16.139 6.113 -11.892 1.00 92.50 73 MET A C 1
ATOM 567 O O . MET A 1 73 ? 15.515 5.996 -12.945 1.00 92.50 73 MET A O 1
ATOM 571 N N . LYS A 1 74 ? 17.417 5.746 -11.772 1.00 92.25 74 LYS A N 1
ATOM 572 C CA . LYS A 1 74 ? 18.194 5.038 -12.798 1.00 92.25 74 LYS A CA 1
ATOM 573 C C . LYS A 1 74 ? 18.214 3.537 -12.531 1.00 92.25 74 LYS A C 1
ATOM 575 O O . LYS A 1 74 ? 18.278 3.100 -11.384 1.00 92.25 74 LYS A O 1
ATOM 580 N N . ILE A 1 75 ? 18.295 2.734 -13.593 1.00 90.81 75 ILE A N 1
ATOM 581 C CA . ILE A 1 75 ? 18.359 1.264 -13.479 1.00 90.81 75 ILE A CA 1
ATOM 582 C C . ILE A 1 75 ? 19.594 0.761 -12.703 1.00 90.81 75 ILE A C 1
ATOM 584 O O . ILE A 1 75 ? 19.591 -0.339 -12.158 1.00 90.81 75 ILE A O 1
ATOM 588 N N . THR A 1 76 ? 20.648 1.575 -12.608 1.00 91.00 76 THR A N 1
ATOM 589 C CA . THR A 1 76 ? 21.859 1.268 -11.834 1.00 91.00 76 THR A CA 1
ATOM 590 C C . THR A 1 76 ? 21.682 1.459 -10.323 1.00 91.00 76 THR A C 1
ATOM 592 O O . THR A 1 76 ? 22.523 1.001 -9.553 1.00 91.00 76 THR A O 1
ATOM 595 N N . GLU A 1 77 ? 20.617 2.129 -9.869 1.00 92.88 77 GLU A N 1
ATOM 596 C CA . GLU A 1 77 ? 20.323 2.350 -8.446 1.00 92.88 77 GLU A CA 1
ATOM 597 C C . GLU A 1 77 ? 19.652 1.112 -7.832 1.00 92.88 77 GLU A C 1
ATOM 599 O O . GLU A 1 77 ? 18.466 1.112 -7.503 1.00 92.88 77 GLU A O 1
ATOM 604 N N . THR A 1 78 ? 20.429 0.038 -7.674 1.00 92.44 78 THR A N 1
ATOM 605 C CA . THR A 1 78 ? 19.954 -1.309 -7.308 1.00 92.44 78 THR A CA 1
ATOM 606 C C . THR A 1 78 ? 19.009 -1.345 -6.103 1.00 92.44 78 THR A C 1
ATOM 608 O O . THR A 1 78 ? 18.030 -2.087 -6.133 1.00 92.44 78 THR A O 1
ATOM 611 N N . ALA A 1 79 ? 19.244 -0.531 -5.069 1.00 91.75 79 ALA A N 1
ATOM 612 C CA . ALA A 1 79 ? 18.377 -0.459 -3.891 1.00 91.75 79 ALA A CA 1
ATOM 613 C C . ALA A 1 79 ? 16.983 0.109 -4.213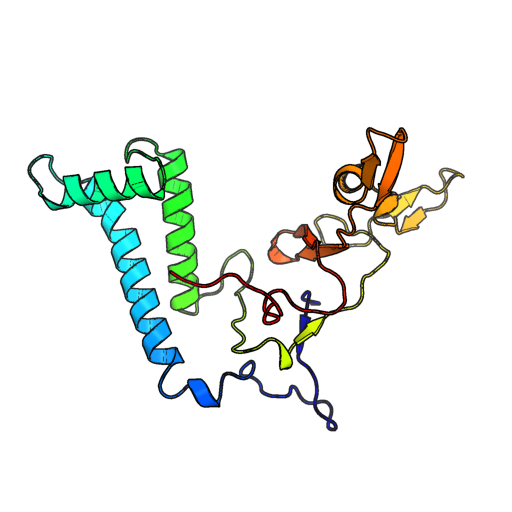 1.00 91.75 79 ALA A C 1
ATOM 615 O O . ALA A 1 79 ? 15.978 -0.504 -3.853 1.00 91.75 79 ALA A O 1
ATOM 616 N N . LYS A 1 80 ? 16.906 1.237 -4.933 1.00 92.00 80 LYS A N 1
ATOM 617 C CA . LYS A 1 80 ? 15.625 1.832 -5.349 1.00 92.00 80 LYS A CA 1
ATOM 618 C C . LYS A 1 80 ? 14.900 0.925 -6.338 1.00 92.00 80 LYS A C 1
ATOM 620 O O . LYS A 1 80 ? 13.714 0.658 -6.168 1.00 92.00 80 LYS A O 1
ATOM 625 N N . VAL A 1 81 ? 15.639 0.381 -7.309 1.00 93.12 81 VAL A N 1
ATOM 626 C CA . VAL A 1 81 ? 15.106 -0.557 -8.304 1.00 93.12 81 VAL A CA 1
ATOM 627 C C . VAL A 1 81 ? 14.492 -1.761 -7.611 1.00 93.12 81 VAL A C 1
ATOM 629 O O . VAL A 1 81 ? 13.380 -2.157 -7.949 1.00 93.12 81 VAL A O 1
ATOM 632 N N . LYS A 1 82 ? 15.182 -2.317 -6.609 1.00 92.31 82 LYS A N 1
ATOM 633 C CA . LYS A 1 82 ? 14.670 -3.433 -5.819 1.00 92.31 82 LYS A CA 1
ATOM 634 C C . LYS A 1 82 ? 13.362 -3.068 -5.119 1.00 92.31 82 LYS A C 1
ATOM 636 O O . LYS A 1 82 ? 12.419 -3.840 -5.222 1.00 92.31 82 LYS A O 1
ATOM 641 N N . VAL A 1 83 ? 13.285 -1.912 -4.457 1.00 91.75 83 VAL A N 1
ATOM 642 C CA . VAL A 1 83 ? 12.060 -1.472 -3.763 1.00 91.75 83 VAL A CA 1
ATOM 643 C C . VAL A 1 83 ? 10.886 -1.357 -4.734 1.00 91.75 83 VAL A C 1
ATOM 645 O O . VAL A 1 83 ? 9.851 -1.972 -4.502 1.00 91.75 83 VAL A O 1
ATOM 648 N N . VAL A 1 84 ? 11.047 -0.633 -5.844 1.00 92.94 84 VAL A N 1
ATOM 649 C CA . VAL A 1 84 ? 9.953 -0.426 -6.809 1.00 92.94 84 VAL A CA 1
ATOM 650 C C . VAL A 1 84 ? 9.543 -1.746 -7.465 1.00 92.94 84 VAL A C 1
ATOM 652 O O . VAL A 1 84 ? 8.357 -2.068 -7.536 1.00 92.94 84 VAL A O 1
ATOM 655 N N . LYS A 1 85 ? 10.518 -2.553 -7.898 1.00 94.00 85 LYS A N 1
ATOM 656 C CA . LYS A 1 85 ? 10.260 -3.850 -8.531 1.00 94.00 85 LYS A CA 1
ATOM 657 C C . LYS A 1 85 ? 9.572 -4.826 -7.578 1.00 94.00 85 LYS A C 1
ATOM 659 O O . LYS A 1 85 ? 8.659 -5.532 -7.998 1.00 94.00 85 LYS A O 1
ATOM 664 N N . ASP A 1 86 ? 9.990 -4.877 -6.316 1.00 91.94 86 ASP A N 1
ATOM 665 C CA . ASP A 1 86 ? 9.367 -5.741 -5.312 1.00 91.94 86 ASP A CA 1
ATOM 666 C C . ASP A 1 86 ? 7.937 -5.282 -4.988 1.00 91.94 86 ASP A C 1
ATOM 668 O O . ASP A 1 86 ? 7.058 -6.130 -4.843 1.00 91.94 86 ASP A O 1
ATOM 672 N N . SER A 1 87 ? 7.668 -3.971 -4.968 1.00 90.50 87 SER A N 1
ATOM 673 C CA . SER A 1 87 ? 6.306 -3.440 -4.822 1.00 90.50 87 SER A CA 1
ATOM 674 C C . SER A 1 87 ? 5.396 -3.865 -5.977 1.00 90.50 87 SER A C 1
ATOM 676 O O . SER A 1 87 ? 4.307 -4.378 -5.737 1.00 90.50 87 SER A O 1
ATOM 678 N N . ILE A 1 88 ? 5.848 -3.739 -7.230 1.00 93.62 88 ILE A N 1
ATOM 679 C CA . ILE A 1 88 ? 5.052 -4.156 -8.400 1.00 93.62 88 ILE A CA 1
ATOM 680 C C . ILE A 1 88 ? 4.830 -5.680 -8.393 1.00 93.62 88 ILE A C 1
ATOM 682 O O . ILE A 1 88 ? 3.728 -6.150 -8.671 1.00 93.62 88 ILE A O 1
ATOM 686 N N . LYS A 1 89 ? 5.833 -6.473 -7.990 1.00 92.00 89 LYS A N 1
ATOM 687 C CA . LYS A 1 89 ? 5.675 -7.927 -7.800 1.00 92.00 89 LYS A CA 1
ATOM 688 C C . LYS A 1 89 ? 4.672 -8.284 -6.705 1.00 92.00 89 LYS A C 1
ATOM 690 O O . LYS A 1 89 ? 3.982 -9.294 -6.834 1.00 92.00 89 LYS A O 1
ATOM 695 N N . ALA A 1 90 ? 4.591 -7.500 -5.632 1.00 85.56 90 ALA A N 1
ATOM 696 C CA . ALA A 1 90 ? 3.578 -7.705 -4.604 1.00 85.56 90 ALA A CA 1
ATOM 697 C C . ALA A 1 90 ? 2.170 -7.483 -5.178 1.00 85.56 90 ALA A C 1
ATOM 699 O O . ALA A 1 90 ? 1.294 -8.310 -4.945 1.00 85.56 90 ALA A O 1
ATOM 700 N N . VAL A 1 91 ? 1.974 -6.451 -6.010 1.00 87.44 91 VAL A N 1
ATOM 701 C CA . VAL A 1 91 ? 0.700 -6.246 -6.724 1.00 87.44 91 VAL A CA 1
ATOM 702 C C . VAL A 1 91 ? 0.393 -7.429 -7.644 1.00 87.44 91 VAL A C 1
ATOM 704 O O . VAL A 1 91 ? -0.716 -7.948 -7.599 1.00 87.44 91 VAL A O 1
ATOM 707 N N . ARG A 1 92 ? 1.377 -7.927 -8.408 1.00 89.38 92 ARG A N 1
ATOM 708 C CA . ARG A 1 92 ? 1.200 -9.130 -9.243 1.00 89.38 92 ARG A CA 1
ATOM 709 C C . ARG A 1 92 ? 0.735 -10.333 -8.424 1.00 89.38 92 ARG A C 1
ATOM 711 O O . ARG A 1 92 ? -0.246 -10.977 -8.766 1.00 89.38 92 ARG A O 1
ATOM 718 N N . THR A 1 93 ? 1.430 -10.591 -7.318 1.00 84.00 93 THR A N 1
ATOM 719 C CA . THR A 1 93 ? 1.140 -11.707 -6.406 1.00 84.00 93 THR A CA 1
ATOM 720 C C . THR A 1 93 ? -0.294 -11.613 -5.881 1.00 84.00 93 THR A C 1
ATOM 722 O O . THR A 1 93 ? -1.005 -12.613 -5.850 1.00 84.00 93 THR A O 1
ATOM 725 N N . PHE A 1 94 ? -0.739 -10.402 -5.533 1.00 81.94 94 PHE A N 1
ATOM 726 C CA . PHE A 1 94 ? -2.115 -10.147 -5.122 1.00 81.94 94 PHE A CA 1
ATOM 727 C C . PHE A 1 94 ? -3.131 -10.430 -6.239 1.00 81.94 94 PHE A C 1
ATOM 729 O O . PHE A 1 94 ? -4.110 -11.132 -5.996 1.00 81.94 94 PHE A O 1
ATOM 736 N N . LEU A 1 95 ? -2.895 -9.928 -7.457 1.00 83.25 95 LEU A N 1
ATOM 737 C CA . LEU A 1 95 ? -3.790 -10.149 -8.601 1.00 83.25 95 LEU A CA 1
ATOM 738 C C . LEU A 1 95 ? -3.897 -11.631 -8.988 1.00 83.25 95 LEU A C 1
ATOM 740 O O . LEU A 1 95 ? -4.967 -12.079 -9.388 1.00 83.25 95 LEU A O 1
ATOM 744 N N . ASP A 1 96 ? -2.824 -12.403 -8.799 1.00 82.31 96 ASP A N 1
ATOM 745 C CA . ASP A 1 96 ? -2.803 -13.857 -9.005 1.00 82.31 96 ASP A CA 1
ATOM 746 C C . ASP A 1 96 ? -3.521 -14.640 -7.876 1.00 82.31 96 ASP A C 1
ATOM 748 O O . ASP A 1 96 ? -3.494 -15.874 -7.848 1.00 82.31 96 ASP A O 1
ATOM 752 N N . GLY A 1 97 ? -4.140 -13.942 -6.914 1.00 72.25 97 GLY A N 1
ATOM 753 C CA . GLY A 1 97 ? -4.850 -14.538 -5.780 1.00 72.25 97 GLY A CA 1
ATOM 754 C C . GLY A 1 97 ? -3.929 -15.225 -4.770 1.00 72.25 97 GLY A C 1
ATOM 755 O O . GLY A 1 97 ? -4.393 -16.021 -3.952 1.00 72.25 97 GLY A O 1
ATOM 756 N N . GLN A 1 98 ? -2.623 -14.953 -4.828 1.00 71.12 98 GLN A N 1
ATOM 757 C CA . GLN A 1 98 ? -1.650 -15.539 -3.916 1.00 71.12 98 GLN A CA 1
ATOM 758 C C . GLN A 1 98 ? -1.567 -14.707 -2.628 1.00 71.12 98 GLN A C 1
ATOM 760 O O . GLN A 1 98 ? -1.555 -13.473 -2.680 1.00 71.12 98 GLN A O 1
ATOM 765 N N . PRO A 1 99 ? -1.476 -15.353 -1.453 1.00 64.19 99 PRO A N 1
ATOM 766 C CA . PRO A 1 99 ? -1.369 -14.637 -0.191 1.00 64.19 99 PRO A CA 1
ATOM 767 C C . PRO A 1 99 ? -0.067 -13.832 -0.132 1.00 64.19 99 PRO A C 1
ATOM 769 O O . PRO A 1 99 ? 1.023 -14.354 -0.388 1.00 64.19 99 PRO A O 1
ATOM 772 N N . LEU A 1 100 ? -0.163 -12.555 0.245 1.00 62.12 100 LEU A N 1
ATOM 773 C CA . LEU A 1 100 ? 1.022 -11.738 0.502 1.00 62.12 100 LEU A CA 1
ATOM 774 C C . LEU A 1 100 ? 1.573 -12.035 1.899 1.00 62.12 100 LEU A C 1
ATOM 776 O O . LEU A 1 100 ? 0.832 -12.309 2.841 1.00 62.12 100 LEU A O 1
ATOM 780 N N . LYS A 1 101 ? 2.891 -11.879 2.071 1.00 57.50 101 LYS A N 1
ATOM 781 C CA . LYS A 1 101 ? 3.555 -12.021 3.382 1.00 57.50 101 LYS A CA 1
ATOM 782 C C . LYS A 1 101 ? 3.034 -11.054 4.454 1.00 57.50 101 LYS A C 1
ATOM 784 O O . LYS A 1 101 ? 3.268 -11.297 5.629 1.00 57.50 101 LYS A O 1
ATOM 789 N N . ARG A 1 102 ? 2.387 -9.959 4.044 1.00 54.53 102 ARG A N 1
ATOM 790 C CA . ARG A 1 102 ? 1.815 -8.919 4.911 1.00 54.53 102 ARG A CA 1
ATOM 791 C C . ARG A 1 102 ? 0.281 -8.951 4.921 1.00 54.53 102 ARG A C 1
ATOM 793 O O . ARG A 1 102 ? -0.318 -7.904 5.067 1.00 54.53 102 ARG A O 1
ATOM 800 N N . GLY A 1 103 ? -0.337 -10.107 4.677 1.00 52.50 103 GLY A N 1
ATOM 801 C CA . GLY A 1 103 ? -1.796 -10.216 4.589 1.00 52.50 103 GLY A CA 1
ATOM 802 C C . GLY A 1 103 ? -2.341 -9.921 3.189 1.00 52.50 103 GLY A C 1
ATOM 803 O O . GLY A 1 103 ? -1.765 -9.158 2.413 1.00 52.50 103 GLY A O 1
ATOM 804 N N . THR A 1 104 ? -3.435 -10.590 2.827 1.00 52.22 104 THR A N 1
ATOM 805 C CA . THR A 1 104 ? -4.096 -10.407 1.528 1.00 52.22 104 THR A CA 1
ATOM 806 C C . THR A 1 104 ? -5.008 -9.182 1.604 1.00 52.22 104 THR A C 1
ATOM 808 O O . THR A 1 104 ? -5.913 -9.175 2.438 1.00 52.22 104 THR A O 1
ATOM 811 N N . PRO A 1 105 ? -4.815 -8.149 0.765 1.00 58.22 105 PRO A N 1
ATOM 812 C CA . PRO A 1 105 ? -5.689 -6.990 0.796 1.00 58.22 105 PRO A CA 1
ATOM 813 C C . PRO A 1 105 ? -7.101 -7.378 0.358 1.00 58.22 105 PRO A C 1
ATOM 815 O O . PRO A 1 105 ? -7.300 -8.178 -0.555 1.00 58.22 105 PRO A O 1
ATOM 818 N N . HIS A 1 106 ? -8.092 -6.794 1.022 1.00 60.78 106 HIS A N 1
ATOM 819 C CA . HIS A 1 106 ? -9.495 -6.980 0.683 1.00 60.78 106 HIS A CA 1
ATOM 820 C C . HIS A 1 106 ? -9.968 -5.812 -0.179 1.00 60.78 106 HIS A C 1
ATOM 822 O O . HIS A 1 106 ? -9.753 -4.649 0.165 1.00 60.78 106 HIS A O 1
ATOM 828 N N . PHE A 1 107 ? -10.615 -6.127 -1.299 1.00 64.88 107 PHE A N 1
ATOM 829 C CA . PHE A 1 107 ? -11.208 -5.136 -2.185 1.00 64.88 107 PHE A CA 1
ATOM 830 C C . PHE A 1 107 ? -12.713 -5.054 -1.931 1.00 64.88 107 PHE A C 1
ATOM 832 O O . PHE A 1 107 ? -13.415 -6.061 -2.012 1.00 64.88 107 PHE A O 1
ATOM 839 N N . TYR A 1 108 ? -13.200 -3.849 -1.644 1.00 68.06 108 TYR A N 1
ATOM 840 C CA . TYR A 1 108 ? -14.617 -3.562 -1.436 1.00 68.06 108 TYR A CA 1
ATOM 841 C C . TYR A 1 108 ? -15.069 -2.555 -2.494 1.00 68.06 108 TYR A C 1
ATOM 843 O O . TYR A 1 108 ? -14.415 -1.534 -2.695 1.00 68.06 108 TYR A O 1
ATOM 851 N N . CYS A 1 109 ? -16.196 -2.811 -3.162 1.00 64.94 109 CYS A N 1
ATOM 852 C CA . CYS A 1 109 ? -16.717 -1.911 -4.200 1.00 64.94 109 CYS A CA 1
ATOM 853 C C . CYS A 1 109 ? -17.412 -0.665 -3.629 1.00 64.94 109 CYS A C 1
ATOM 855 O O . CYS A 1 109 ? -17.833 0.213 -4.382 1.00 64.94 109 CYS A O 1
ATOM 857 N N . GLY A 1 110 ? -17.559 -0.597 -2.307 1.00 63.41 110 GLY A N 1
ATOM 858 C CA . GLY A 1 110 ? -18.068 0.557 -1.586 1.00 63.41 110 GLY A CA 1
ATOM 859 C C . GLY A 1 110 ? -17.833 0.410 -0.089 1.00 63.41 110 GLY A C 1
ATOM 860 O O . GLY A 1 110 ? -17.728 -0.696 0.438 1.00 63.41 110 GLY A O 1
ATOM 861 N N . ASP A 1 111 ? -17.778 1.537 0.602 1.00 62.19 111 ASP A N 1
ATOM 862 C CA . ASP A 1 111 ? -17.589 1.612 2.049 1.00 62.19 111 ASP A CA 1
ATOM 863 C C . ASP A 1 111 ? -18.889 1.414 2.840 1.00 62.19 111 ASP A C 1
ATOM 865 O O . ASP A 1 111 ? -18.873 1.190 4.047 1.00 62.19 111 ASP A O 1
ATOM 869 N N . THR A 1 112 ? -20.037 1.424 2.159 1.00 67.50 112 THR A N 1
ATOM 870 C CA . THR A 1 112 ? -21.357 1.203 2.758 1.00 67.50 112 THR A CA 1
ATOM 871 C C . THR A 1 112 ? -21.485 -0.145 3.461 1.00 67.50 112 THR A C 1
ATOM 873 O O . THR A 1 112 ? -22.387 -0.293 4.281 1.00 67.50 112 THR A O 1
ATOM 876 N N . TRP A 1 113 ? -20.602 -1.097 3.157 1.00 65.19 113 TRP A N 1
ATOM 877 C CA . TRP A 1 113 ? -20.546 -2.460 3.701 1.00 65.19 113 TRP A CA 1
ATOM 878 C C . TRP A 1 113 ? -19.547 -2.605 4.847 1.00 65.19 113 TRP A C 1
ATOM 880 O O . TRP A 1 113 ? -19.432 -3.677 5.431 1.00 65.19 113 TRP A O 1
ATOM 890 N N . LEU A 1 114 ? -18.836 -1.528 5.164 1.00 66.88 114 LEU A N 1
ATOM 891 C CA . LEU A 1 114 ? -17.814 -1.473 6.189 1.00 66.88 114 LEU A CA 1
ATOM 892 C C . LEU A 1 114 ? -18.361 -0.713 7.400 1.00 66.88 114 LEU A C 1
ATOM 894 O O . LEU A 1 114 ? -18.954 0.359 7.279 1.00 66.88 114 LEU A O 1
ATOM 898 N N . GLU A 1 115 ? -18.183 -1.280 8.584 1.00 66.88 115 GLU A N 1
ATOM 899 C CA . GLU A 1 115 ? -18.384 -0.606 9.861 1.00 66.88 115 GLU A CA 1
ATOM 900 C C . GLU A 1 115 ? -17.013 -0.380 10.489 1.00 66.88 115 GLU A C 1
ATOM 902 O O . GLU A 1 115 ? -16.270 -1.336 10.715 1.00 66.88 115 GLU A O 1
ATOM 907 N N . LYS A 1 116 ? -16.667 0.885 10.747 1.00 63.19 116 LYS A N 1
ATOM 908 C CA . LYS A 1 116 ? -15.398 1.239 11.388 1.00 63.19 116 LYS A CA 1
ATOM 909 C C . LYS A 1 116 ? -15.393 0.672 12.809 1.00 63.19 116 LYS A C 1
ATOM 911 O O . LYS A 1 116 ? -16.356 0.863 13.552 1.00 63.19 116 LYS A O 1
ATOM 916 N N . VAL A 1 117 ? -14.337 -0.047 13.176 1.00 60.19 117 VAL A N 1
ATOM 917 C CA . VAL A 1 117 ? -14.168 -0.547 14.543 1.00 60.19 117 VAL A CA 1
ATOM 918 C C . VAL A 1 117 ? -13.926 0.659 15.459 1.00 60.19 117 VAL A C 1
ATOM 920 O O . VAL A 1 117 ? -13.124 1.525 15.103 1.00 60.19 117 VAL A O 1
ATOM 923 N N . PRO A 1 118 ? -14.635 0.769 16.600 1.00 56.19 118 PRO A N 1
ATOM 924 C CA . PRO A 1 118 ? -14.423 1.869 17.532 1.00 56.19 118 PRO A CA 1
ATOM 925 C C . PRO A 1 118 ? -12.982 1.870 18.047 1.00 56.19 118 PRO A C 1
ATOM 927 O O . PRO A 1 118 ? -12.377 0.813 18.233 1.00 56.19 118 PRO A O 1
ATOM 930 N N . ARG A 1 119 ? -12.449 3.071 18.291 1.00 58.72 119 ARG A N 1
ATOM 931 C CA . ARG A 1 119 ? -11.139 3.273 18.912 1.00 58.72 119 ARG A CA 1
ATOM 932 C C . ARG A 1 119 ? -11.049 2.458 20.211 1.00 58.72 119 ARG A C 1
ATOM 934 O O . ARG A 1 119 ? -11.927 2.562 21.063 1.00 58.72 119 ARG A O 1
ATOM 941 N N . SER A 1 120 ? -9.981 1.676 20.346 1.00 59.69 120 SER A N 1
ATOM 942 C CA . SER A 1 120 ? -9.521 1.197 21.650 1.00 59.69 120 SER A CA 1
ATOM 943 C C . SER A 1 120 ? -8.699 2.310 22.294 1.00 59.69 120 SER A C 1
ATOM 945 O O . SER A 1 120 ? -7.899 2.944 21.605 1.00 59.69 120 SER A O 1
ATOM 947 N N . ASP A 1 121 ? -8.877 2.563 23.588 1.00 63.69 121 ASP A N 1
ATOM 948 C CA . ASP A 1 121 ? -8.027 3.514 24.316 1.00 63.69 121 ASP A CA 1
ATOM 949 C C . ASP A 1 121 ? -6.647 2.921 24.643 1.00 63.69 121 ASP A C 1
ATOM 951 O O . ASP A 1 121 ? -5.729 3.668 24.963 1.00 63.69 121 ASP A O 1
ATOM 955 N N . VAL A 1 122 ? -6.481 1.601 24.500 1.00 75.12 122 VAL A N 1
ATOM 956 C CA . VAL A 1 122 ? -5.271 0.843 24.853 1.00 75.12 122 VAL A CA 1
ATOM 957 C C . VAL A 1 122 ? -4.320 0.700 23.662 1.00 75.12 122 VAL A C 1
ATOM 959 O O . VAL A 1 122 ? -4.729 0.249 22.589 1.00 75.12 122 VAL A O 1
ATOM 962 N N . ALA A 1 123 ? -3.044 1.039 23.866 1.00 76.69 123 ALA A N 1
ATOM 963 C CA . ALA A 1 123 ? -1.967 0.847 22.900 1.00 76.69 123 ALA A CA 1
ATOM 964 C C . ALA A 1 123 ? -1.478 -0.612 22.865 1.00 76.69 123 ALA A C 1
ATOM 966 O O . ALA A 1 123 ? -1.517 -1.318 23.871 1.00 76.69 123 ALA A O 1
ATOM 967 N N . TRP A 1 124 ? -0.968 -1.053 21.711 1.00 77.88 124 TRP A N 1
ATOM 968 C CA . TRP A 1 124 ? -0.469 -2.419 21.500 1.00 77.88 124 TRP A CA 1
ATOM 969 C C . TRP A 1 124 ? 1.025 -2.475 21.160 1.00 77.88 124 TRP A C 1
ATOM 971 O O . TRP A 1 124 ? 1.575 -1.563 20.538 1.00 77.88 124 TRP A O 1
ATOM 981 N N . ASP A 1 125 ? 1.682 -3.561 21.568 1.00 79.69 125 ASP A N 1
ATOM 982 C CA . ASP A 1 125 ? 3.054 -3.896 21.189 1.00 79.69 125 ASP A CA 1
ATOM 983 C C . ASP A 1 125 ? 3.130 -4.433 19.746 1.00 79.69 125 ASP A C 1
ATOM 985 O O . ASP A 1 125 ? 2.116 -4.713 19.110 1.00 79.69 125 ASP A O 1
ATOM 989 N N . SER A 1 126 ? 4.342 -4.642 19.217 1.00 73.75 126 SER A N 1
ATOM 990 C CA . SER A 1 126 ? 4.555 -5.176 17.858 1.00 73.75 126 SER A CA 1
ATOM 991 C C . SER A 1 126 ? 3.985 -6.584 17.625 1.00 73.75 126 SER A C 1
ATOM 993 O O . SER A 1 126 ? 3.988 -7.068 16.497 1.00 73.75 126 SER A O 1
ATOM 995 N N . ASN A 1 127 ? 3.546 -7.275 18.675 1.00 73.00 127 ASN A N 1
ATOM 996 C CA . ASN A 1 127 ? 2.931 -8.595 18.595 1.00 73.00 127 ASN A CA 1
ATOM 997 C C . ASN A 1 127 ? 1.398 -8.524 18.711 1.00 73.00 127 ASN A C 1
ATOM 999 O O . ASN A 1 127 ? 0.743 -9.561 18.620 1.00 73.00 127 ASN A O 1
ATOM 1003 N N . GLY A 1 128 ? 0.826 -7.326 18.881 1.00 68.00 128 GLY A N 1
ATOM 1004 C CA . GLY A 1 128 ? -0.606 -7.109 19.059 1.00 68.00 128 GLY A CA 1
ATOM 1005 C C . GLY A 1 128 ? -1.113 -7.401 20.473 1.00 68.00 128 GLY A C 1
ATOM 1006 O O . GLY A 1 128 ? -2.308 -7.637 20.634 1.00 68.00 128 GLY A O 1
ATOM 1007 N N . ASN A 1 129 ? -0.234 -7.425 21.478 1.00 79.31 129 ASN A N 1
ATOM 1008 C CA . ASN A 1 129 ? -0.631 -7.501 22.885 1.00 79.31 129 ASN A CA 1
ATOM 1009 C C . ASN A 1 129 ? -0.774 -6.097 23.473 1.00 79.31 129 ASN A C 1
ATOM 1011 O O . ASN A 1 129 ? -0.095 -5.177 23.022 1.00 79.31 129 ASN A O 1
ATOM 1015 N N . ASP A 1 130 ? -1.572 -5.957 24.531 1.00 82.75 130 ASP A N 1
ATOM 1016 C CA . ASP A 1 130 ? -1.633 -4.730 25.327 1.00 82.75 130 ASP A CA 1
ATOM 1017 C C . ASP A 1 130 ? -0.230 -4.290 25.754 1.00 82.75 130 ASP A C 1
ATOM 1019 O O . ASP A 1 130 ? 0.533 -5.041 26.371 1.00 82.75 130 ASP A O 1
ATOM 1023 N N . LEU A 1 131 ? 0.122 -3.059 25.390 1.00 82.56 131 LEU A N 1
ATOM 1024 C CA . LEU A 1 131 ? 1.345 -2.428 25.840 1.00 82.56 131 LEU A CA 1
ATOM 1025 C C . LEU A 1 131 ? 1.158 -2.102 27.321 1.00 82.56 131 LEU A C 1
ATOM 1027 O O . LEU A 1 131 ? 0.385 -1.216 27.668 1.00 82.56 131 LEU A O 1
ATOM 1031 N N . MET A 1 132 ? 1.840 -2.833 28.196 1.00 84.75 132 MET A N 1
ATOM 1032 C CA . MET A 1 132 ? 1.749 -2.611 29.637 1.00 84.75 132 MET A CA 1
ATOM 1033 C C . MET A 1 132 ? 2.783 -1.574 30.077 1.00 84.75 132 MET A C 1
ATOM 1035 O O . MET A 1 132 ? 3.971 -1.717 29.781 1.00 84.75 132 MET A O 1
ATOM 1039 N N . GLU A 1 133 ? 2.347 -0.574 30.833 1.00 81.38 133 GLU A N 1
ATOM 1040 C CA . GLU A 1 133 ? 3.211 0.411 31.479 1.00 81.38 133 GLU A CA 1
ATOM 1041 C C . GLU A 1 133 ? 3.095 0.323 33.003 1.00 81.38 133 GLU A C 1
ATOM 1043 O O . GLU A 1 133 ? 2.135 -0.221 33.557 1.00 81.38 133 GLU A O 1
ATOM 1048 N N . LEU A 1 134 ? 4.144 0.791 33.683 1.00 84.44 134 LEU A N 1
ATOM 1049 C CA . LEU A 1 134 ? 4.155 0.888 35.136 1.00 84.44 134 LEU A CA 1
ATOM 1050 C C . LEU A 1 134 ? 3.391 2.138 35.564 1.00 84.44 134 LEU A C 1
ATOM 1052 O O . LEU A 1 134 ? 3.695 3.235 35.097 1.00 84.44 134 LEU A O 1
ATOM 1056 N N . ASP A 1 135 ? 2.483 1.959 36.516 1.00 79.00 135 ASP A N 1
ATOM 1057 C CA . ASP A 1 135 ? 1.759 3.042 37.170 1.00 79.00 135 ASP A CA 1
ATOM 1058 C C . ASP A 1 135 ? 2.726 3.932 37.987 1.00 79.00 135 ASP A C 1
ATOM 1060 O O . ASP A 1 135 ? 3.921 3.647 38.148 1.00 79.00 135 ASP A O 1
ATOM 1064 N N . VAL A 1 136 ? 2.212 5.022 38.557 1.00 81.06 136 VAL A N 1
ATOM 1065 C CA . VAL A 1 136 ? 2.961 6.009 39.352 1.00 81.06 136 VAL A CA 1
ATOM 1066 C C . VAL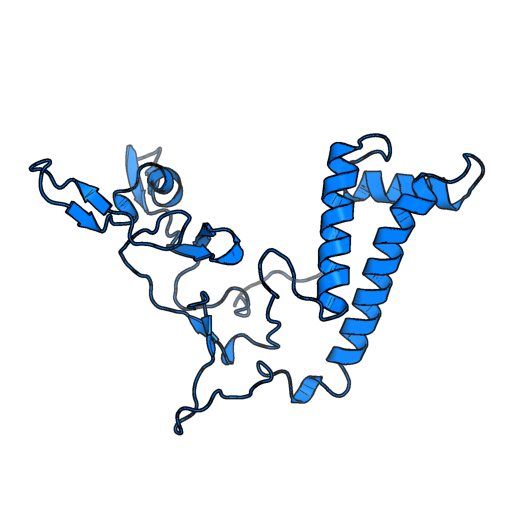 A 1 136 ? 3.708 5.360 40.527 1.00 81.06 136 VAL A C 1
ATOM 1068 O O . VAL A 1 136 ? 4.765 5.845 40.941 1.00 81.06 136 VAL A O 1
ATOM 1071 N N . ASP A 1 137 ? 3.194 4.243 41.045 1.00 82.50 137 ASP A N 1
ATOM 1072 C CA . ASP A 1 137 ? 3.805 3.465 42.126 1.00 82.50 137 ASP A CA 1
ATOM 1073 C C . ASP A 1 137 ? 5.020 2.621 41.690 1.00 82.50 137 ASP A C 1
ATOM 1075 O O . ASP A 1 137 ? 5.750 2.113 42.543 1.00 82.50 137 ASP A O 1
ATOM 1079 N N . ARG A 1 138 ? 5.276 2.508 40.378 1.00 82.44 138 ARG A N 1
ATOM 1080 C CA . ARG A 1 138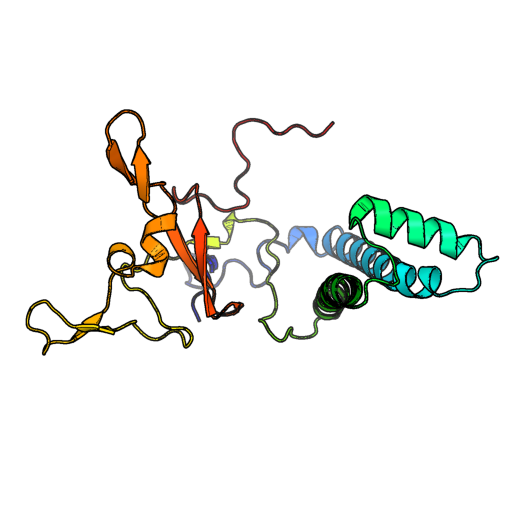 ? 6.331 1.697 39.745 1.00 82.44 138 ARG A CA 1
ATOM 1081 C C . ARG A 1 138 ? 6.283 0.203 40.068 1.00 82.44 138 ARG A C 1
ATOM 1083 O O . ARG A 1 138 ? 7.292 -0.487 39.905 1.00 82.44 138 ARG A O 1
ATOM 1090 N N . VAL A 1 139 ? 5.141 -0.298 40.521 1.00 82.19 139 VAL A N 1
ATOM 1091 C CA . VAL A 1 139 ? 4.947 -1.706 40.896 1.00 82.19 139 VAL A CA 1
ATOM 1092 C C . VAL A 1 139 ? 3.724 -2.290 40.198 1.00 82.19 139 VAL A C 1
ATOM 1094 O O . VAL A 1 139 ? 3.745 -3.455 39.800 1.00 82.19 139 VAL A O 1
ATOM 1097 N N . THR A 1 140 ? 2.681 -1.490 40.016 1.00 81.62 140 THR A N 1
ATOM 1098 C CA . THR A 1 140 ? 1.452 -1.890 39.344 1.00 81.62 140 THR A CA 1
ATOM 1099 C C . THR A 1 140 ? 1.606 -1.724 37.837 1.00 81.62 140 THR A C 1
ATOM 1101 O O . THR A 1 140 ? 2.136 -0.722 37.366 1.00 81.62 140 THR A O 1
ATOM 1104 N N . LEU A 1 141 ? 1.156 -2.723 37.074 1.00 85.06 141 LEU A N 1
ATOM 1105 C CA . LEU A 1 141 ? 1.082 -2.649 35.616 1.00 85.06 141 LEU A CA 1
ATOM 1106 C C . LEU A 1 141 ? -0.349 -2.333 35.193 1.00 85.06 141 LEU A C 1
ATOM 1108 O O . LEU A 1 141 ? -1.287 -2.980 35.663 1.00 85.06 141 LEU A O 1
ATOM 1112 N N . HIS A 1 142 ? -0.500 -1.408 34.255 1.00 78.25 142 HIS A N 1
ATOM 1113 C CA . HIS A 1 142 ? -1.760 -1.152 33.568 1.00 78.25 142 HIS A CA 1
ATOM 1114 C C . HIS A 1 142 ? -1.532 -1.096 32.053 1.00 78.25 142 HIS A C 1
ATOM 1116 O O . HIS A 1 142 ? -0.408 -0.847 31.611 1.00 78.25 142 HIS A O 1
ATOM 1122 N N . PRO A 1 143 ? -2.567 -1.343 31.236 1.00 79.81 143 PRO A N 1
ATOM 1123 C CA . PRO A 1 143 ? -2.479 -1.077 29.810 1.00 79.81 143 PRO A CA 1
ATOM 1124 C C . PRO A 1 143 ? -2.250 0.420 29.581 1.00 79.81 143 PRO A C 1
ATOM 1126 O O . PRO A 1 143 ? -2.964 1.253 30.146 1.00 79.81 143 PRO A O 1
ATOM 1129 N N . ALA A 1 144 ? -1.249 0.748 28.775 1.00 78.81 144 ALA A N 1
ATOM 1130 C CA . ALA A 1 144 ? -0.924 2.111 28.399 1.00 78.81 144 ALA A CA 1
ATOM 1131 C C . ALA A 1 144 ? -1.967 2.648 27.425 1.00 78.81 144 ALA A C 1
ATOM 1133 O O . ALA A 1 144 ? -2.370 1.967 26.474 1.00 78.81 144 ALA A O 1
ATOM 1134 N N . THR A 1 145 ? -2.367 3.894 27.629 1.00 79.19 145 THR A N 1
ATOM 1135 C CA . THR A 1 145 ? -3.165 4.629 26.655 1.00 79.19 145 THR A CA 1
ATOM 1136 C C . THR A 1 145 ? -2.292 5.162 25.523 1.00 79.19 145 THR A C 1
ATOM 1138 O O . THR A 1 145 ? -1.086 5.368 25.671 1.00 79.19 145 THR A O 1
ATOM 1141 N N . PHE A 1 146 ? -2.890 5.422 24.362 1.00 72.69 146 PHE A N 1
ATOM 1142 C CA . PHE A 1 146 ? -2.168 5.989 23.214 1.00 72.69 146 PHE A CA 1
ATOM 1143 C C . PHE A 1 146 ? -1.454 7.304 23.520 1.00 72.69 146 PHE A C 1
ATOM 1145 O O . PHE A 1 146 ? -0.369 7.562 22.995 1.00 72.69 146 PHE A O 1
ATOM 1152 N N . GLU A 1 147 ? -2.071 8.136 24.353 1.00 75.56 147 GLU A N 1
ATOM 1153 C CA . GLU A 1 147 ? -1.551 9.426 24.778 1.00 75.56 147 GLU A CA 1
ATOM 1154 C C . GLU A 1 147 ? -0.337 9.300 25.711 1.00 75.56 147 GLU A C 1
ATOM 1156 O O . GLU A 1 147 ? 0.490 10.215 25.763 1.00 75.56 147 GLU A O 1
ATOM 1161 N N . GLU A 1 148 ? -0.202 8.187 26.433 1.00 76.75 148 GLU A N 1
ATOM 1162 C CA . GLU A 1 148 ? 0.907 7.941 27.359 1.00 76.75 148 GLU A CA 1
ATOM 1163 C C . GLU A 1 148 ? 2.189 7.554 26.615 1.00 76.75 148 GLU A C 1
ATOM 1165 O O . GLU A 1 148 ? 3.270 8.049 26.960 1.00 76.75 148 GLU A O 1
ATOM 1170 N N . VAL A 1 149 ? 2.061 6.811 25.511 1.00 81.31 149 VAL A N 1
ATOM 1171 C CA . VAL A 1 149 ? 3.194 6.296 24.734 1.00 81.31 149 VAL A CA 1
ATOM 1172 C C . VAL A 1 149 ? 3.984 7.434 24.062 1.00 81.31 149 VAL A C 1
ATOM 1174 O O . VAL A 1 149 ? 3.499 8.073 23.117 1.00 81.31 149 VAL A O 1
ATOM 1177 N N . PRO A 1 150 ? 5.257 7.673 24.447 1.00 84.12 150 PRO A N 1
ATOM 1178 C CA . PRO A 1 150 ? 6.037 8.806 23.939 1.00 84.12 150 PRO A CA 1
ATOM 1179 C C . PRO A 1 150 ? 6.205 8.823 22.418 1.00 84.12 150 PRO A C 1
ATOM 1181 O O . PRO A 1 150 ? 6.224 9.893 21.811 1.00 84.12 150 PRO A O 1
ATOM 1184 N N . ALA A 1 151 ? 6.296 7.644 21.796 1.00 81.62 151 ALA A N 1
ATOM 1185 C CA . ALA A 1 151 ? 6.455 7.506 20.352 1.00 81.62 151 ALA A CA 1
ATOM 1186 C C . ALA A 1 151 ? 5.264 8.068 19.555 1.00 81.62 151 ALA A C 1
ATOM 1188 O O . ALA A 1 151 ? 5.440 8.462 18.401 1.00 81.62 151 ALA A O 1
ATOM 1189 N N . TYR A 1 152 ? 4.070 8.134 20.159 1.00 79.31 152 TYR A N 1
ATOM 1190 C CA . TYR A 1 152 ? 2.848 8.563 19.479 1.00 79.31 152 TYR A CA 1
ATOM 1191 C C . TYR A 1 152 ? 2.470 10.022 19.737 1.00 79.31 152 TYR A C 1
ATOM 1193 O O . TYR A 1 152 ? 1.748 10.618 18.937 1.00 79.31 152 TYR A O 1
ATOM 1201 N N . LYS A 1 153 ? 3.030 10.649 20.779 1.00 81.44 153 LYS A N 1
ATOM 1202 C CA . LYS A 1 153 ? 2.715 12.038 21.159 1.00 81.44 153 LYS A CA 1
ATOM 1203 C C . LYS A 1 153 ? 2.898 13.046 20.025 1.00 81.44 153 LYS A C 1
ATOM 1205 O O . LYS A 1 153 ? 2.075 13.941 19.884 1.00 81.44 153 LYS A O 1
ATOM 1210 N N . GLN A 1 154 ? 3.930 12.884 19.198 1.00 81.81 154 GLN A N 1
ATOM 1211 C CA . GLN A 1 154 ? 4.197 13.783 18.065 1.00 81.81 154 GLN A CA 1
ATOM 1212 C C . GLN A 1 154 ? 3.150 13.711 16.942 1.00 81.81 154 GLN A C 1
ATOM 1214 O O . GLN A 1 154 ? 3.072 14.619 16.122 1.00 81.81 154 GLN A O 1
ATOM 1219 N N . TYR A 1 155 ? 2.376 12.625 16.877 1.00 79.81 155 TYR A N 1
ATOM 1220 C CA . TYR A 1 155 ? 1.309 12.455 15.890 1.00 79.81 155 TYR A CA 1
ATOM 1221 C C . TYR A 1 155 ? -0.039 12.905 16.449 1.00 79.81 155 TYR A C 1
ATOM 1223 O O . TYR A 1 155 ? -0.882 13.380 15.699 1.00 79.81 155 TYR A O 1
ATOM 1231 N N . LEU A 1 156 ? -0.240 12.783 17.762 1.00 77.44 156 LEU A N 1
ATOM 1232 C CA . LEU A 1 156 ? -1.494 13.132 18.436 1.00 77.44 156 LEU A CA 1
ATOM 1233 C C . LEU A 1 156 ? -1.577 14.610 18.820 1.00 77.44 156 LEU A C 1
ATOM 1235 O O . LEU A 1 156 ? -2.672 15.165 18.912 1.00 77.44 156 LEU A O 1
ATOM 1239 N N . PHE A 1 157 ? -0.430 15.253 19.035 1.00 84.50 157 PHE A N 1
ATOM 1240 C CA . PHE A 1 157 ? -0.365 16.619 19.529 1.00 84.50 157 PHE A CA 1
ATOM 1241 C C . PHE A 1 157 ? 0.617 17.463 18.730 1.00 84.50 157 PHE A C 1
ATOM 1243 O O . PHE A 1 157 ? 1.692 17.011 18.338 1.00 84.50 157 PHE A O 1
ATOM 1250 N N . TRP A 1 158 ? 0.263 18.729 18.556 1.00 87.06 158 TRP A N 1
ATOM 1251 C CA . TRP A 1 158 ? 1.143 19.755 18.021 1.00 87.06 158 TRP A CA 1
ATOM 1252 C C . TRP A 1 158 ? 1.184 20.937 18.988 1.00 87.06 158 TRP A C 1
ATOM 1254 O O . TRP A 1 158 ? 0.254 21.163 19.762 1.00 87.06 158 TRP A O 1
ATOM 1264 N N . THR A 1 159 ? 2.285 21.684 18.979 1.00 90.81 159 THR A N 1
ATOM 1265 C CA . THR A 1 159 ? 2.401 22.904 19.782 1.00 90.81 159 THR A CA 1
ATOM 1266 C C . THR A 1 159 ? 2.005 24.089 18.922 1.00 90.81 159 THR A C 1
ATOM 1268 O O . THR A 1 159 ? 2.667 24.374 17.921 1.00 90.81 159 THR A O 1
ATOM 1271 N N . ASN A 1 160 ? 0.950 24.795 19.319 1.00 86.00 160 ASN A N 1
ATOM 1272 C CA . ASN A 1 160 ? 0.515 25.986 18.610 1.00 86.00 160 ASN A CA 1
ATOM 1273 C C . ASN A 1 160 ? 1.557 27.104 18.772 1.00 86.00 160 ASN A C 1
ATOM 1275 O O . ASN A 1 160 ? 1.803 27.541 19.895 1.00 86.00 160 ASN A O 1
ATOM 1279 N N . PRO A 1 161 ? 2.171 27.606 17.682 1.00 87.56 161 PRO A N 1
ATOM 1280 C CA . PRO A 1 161 ? 3.253 28.583 17.774 1.00 87.56 161 PRO A CA 1
ATOM 1281 C C . PRO A 1 161 ? 2.777 29.956 18.269 1.00 87.56 161 PRO A C 1
ATOM 1283 O O . PRO A 1 161 ? 3.591 30.757 18.717 1.00 87.56 161 PRO A O 1
ATOM 1286 N N . ASN A 1 162 ? 1.471 30.238 18.198 1.00 90.25 162 ASN A N 1
ATOM 1287 C CA . ASN A 1 162 ? 0.894 31.508 18.638 1.00 90.25 162 ASN A CA 1
ATOM 1288 C C . ASN A 1 162 ? 0.550 31.508 20.132 1.00 90.25 162 ASN A C 1
ATOM 1290 O O . ASN A 1 162 ? 0.600 32.555 20.772 1.00 90.25 162 ASN A O 1
ATOM 1294 N N . THR A 1 163 ? 0.178 30.352 20.685 1.00 90.69 163 THR A N 1
ATOM 1295 C CA . THR A 1 163 ? -0.278 30.226 22.081 1.00 90.69 163 THR A CA 1
ATOM 1296 C C . THR A 1 163 ? 0.690 29.441 22.965 1.00 90.69 163 THR A C 1
ATOM 1298 O O . THR A 1 163 ? 0.547 29.464 24.184 1.00 90.69 163 THR A O 1
ATOM 1301 N N . ASN A 1 164 ? 1.670 28.749 22.373 1.00 88.44 164 ASN A N 1
ATOM 1302 C CA . ASN A 1 164 ? 2.530 27.750 23.015 1.00 88.44 164 ASN A CA 1
ATOM 1303 C C . ASN A 1 164 ? 1.762 26.646 23.766 1.00 88.44 164 ASN A C 1
ATOM 1305 O O . ASN A 1 164 ? 2.332 25.967 24.620 1.00 88.44 164 ASN A O 1
ATOM 1309 N N . MET A 1 165 ? 0.479 26.446 23.454 1.00 86.88 165 MET A N 1
ATOM 1310 C CA . MET A 1 165 ? -0.326 25.378 24.037 1.00 86.88 165 MET A CA 1
ATOM 1311 C C . MET A 1 165 ? -0.239 24.117 23.181 1.00 86.88 165 MET A C 1
ATOM 1313 O O . MET A 1 165 ? -0.125 24.189 21.956 1.00 86.88 165 MET A O 1
ATOM 1317 N N . GLN A 1 166 ? -0.281 22.959 23.842 1.00 85.88 166 GLN A N 1
ATOM 1318 C CA . GLN A 1 166 ? -0.430 21.681 23.159 1.00 85.88 166 GLN A CA 1
ATOM 1319 C C . GLN A 1 166 ? -1.884 21.529 22.713 1.00 85.88 166 GLN A C 1
ATOM 1321 O O . GLN A 1 166 ? -2.798 21.596 23.534 1.00 85.88 166 GLN A O 1
ATOM 1326 N N . GLU A 1 167 ? -2.085 21.320 21.421 1.00 84.88 167 GLU A N 1
ATOM 1327 C CA . GLU A 1 167 ? -3.391 21.098 20.813 1.00 84.88 167 GLU A CA 1
ATOM 1328 C C . GLU A 1 167 ? -3.409 19.720 20.147 1.00 84.88 167 GLU A C 1
ATOM 1330 O O . GLU A 1 167 ? -2.385 19.224 19.668 1.00 84.88 167 GLU A O 1
ATOM 1335 N N . THR A 1 168 ? -4.574 19.071 20.133 1.00 80.00 168 THR A N 1
ATOM 1336 C CA . THR A 1 168 ? -4.741 17.788 19.444 1.00 80.00 168 THR A CA 1
ATOM 1337 C C . THR A 1 168 ? -4.641 18.000 17.938 1.00 80.00 168 THR A C 1
ATOM 1339 O O . THR A 1 168 ? -5.224 18.946 17.408 1.00 80.00 168 THR A O 1
ATOM 1342 N N . THR A 1 169 ? -3.965 17.103 17.229 1.00 75.06 169 THR A N 1
ATOM 1343 C CA . THR A 1 169 ? -3.904 17.118 15.757 1.00 75.06 169 THR A CA 1
ATOM 1344 C C . THR A 1 169 ? -5.209 16.659 15.103 1.00 75.06 169 THR A C 1
ATOM 1346 O O . THR A 1 169 ? -5.374 16.834 13.901 1.00 75.06 169 THR A O 1
ATOM 1349 N N . GLY A 1 170 ? -6.117 16.044 15.870 1.00 70.44 170 GLY A N 1
ATOM 1350 C CA . GLY A 1 170 ? -7.308 15.369 15.346 1.00 70.44 170 GLY A CA 1
ATOM 1351 C C . GLY A 1 170 ? -7.012 13.995 14.737 1.00 70.44 170 GLY A C 1
ATOM 1352 O O . GLY A 1 170 ? -7.946 13.290 14.366 1.00 70.44 170 GLY A O 1
ATOM 1353 N N . LEU A 1 171 ? -5.735 13.586 14.674 1.00 71.00 171 LEU A N 1
ATOM 1354 C CA . LEU A 1 171 ? -5.358 12.269 14.180 1.00 71.00 171 LEU A CA 1
ATOM 1355 C C . LEU A 1 171 ? -5.811 11.177 15.154 1.00 71.00 171 LEU A C 1
ATOM 1357 O O . LEU A 1 171 ? -5.542 11.261 16.353 1.00 71.00 171 LEU A O 1
ATOM 1361 N N . VAL A 1 172 ? -6.416 10.113 14.634 1.00 69.88 172 VAL A N 1
ATOM 1362 C CA . VAL A 1 172 ? -6.819 8.955 15.439 1.00 69.88 172 VAL A CA 1
ATOM 1363 C C . VAL A 1 172 ? -5.967 7.735 15.092 1.00 69.88 172 VAL A C 1
ATOM 1365 O O . VAL A 1 172 ? -5.831 7.408 13.907 1.00 69.88 172 VAL A O 1
ATOM 1368 N N . PRO A 1 173 ? -5.376 7.061 16.098 1.00 71.31 173 PRO A N 1
ATOM 1369 C CA . PRO A 1 173 ? -4.539 5.894 15.874 1.00 71.31 173 PRO A CA 1
ATOM 1370 C C . PRO A 1 173 ? -5.377 4.665 15.501 1.00 71.31 173 PRO A C 1
ATOM 1372 O O . PRO A 1 173 ? -6.445 4.413 16.057 1.00 71.31 173 PRO A O 1
ATOM 1375 N N . TYR A 1 174 ? -4.848 3.866 14.581 1.00 68.62 174 TYR A N 1
ATOM 1376 C CA . TYR A 1 174 ? -5.398 2.592 14.137 1.00 68.62 174 TYR A CA 1
ATOM 1377 C C . TYR A 1 174 ? -4.300 1.530 14.074 1.00 68.62 174 TYR A C 1
ATOM 1379 O O . TYR A 1 174 ? -3.270 1.743 13.437 1.00 68.62 174 TYR A O 1
ATOM 1387 N N . TRP A 1 175 ? -4.520 0.373 14.697 1.00 67.31 175 TRP A N 1
ATOM 1388 C CA . TRP A 1 175 ? -3.580 -0.742 14.618 1.00 67.31 175 TRP A CA 1
ATOM 1389 C C . TRP A 1 175 ? -3.658 -1.451 13.271 1.00 67.31 175 TRP A C 1
ATOM 1391 O O . TRP A 1 175 ? -4.697 -2.002 12.926 1.00 67.31 175 TRP A O 1
ATOM 1401 N N . SER A 1 176 ? -2.546 -1.529 12.546 1.00 60.38 176 SER A N 1
ATOM 1402 C CA . SER A 1 176 ? -2.415 -2.399 11.380 1.00 60.38 176 SER A CA 1
ATOM 1403 C C . SER A 1 176 ? -1.730 -3.709 11.786 1.00 60.38 176 SER A C 1
ATOM 1405 O O . SER A 1 176 ? -0.517 -3.700 12.019 1.00 60.38 176 SER A O 1
ATOM 1407 N N . PRO A 1 177 ? -2.447 -4.851 11.814 1.00 57.47 177 PRO A N 1
ATOM 1408 C CA . PRO A 1 177 ? -1.826 -6.155 12.056 1.00 57.47 177 PRO A CA 1
ATOM 1409 C C . PRO A 1 177 ? -0.756 -6.490 11.009 1.00 57.47 177 PRO A C 1
ATOM 1411 O O . PRO A 1 177 ? 0.274 -7.072 11.334 1.00 57.47 177 PRO A O 1
ATOM 1414 N N . ASP A 1 178 ? -0.977 -6.064 9.764 1.00 51.03 178 ASP A N 1
ATOM 1415 C CA . ASP A 1 178 ? -0.088 -6.313 8.625 1.00 51.03 178 ASP A CA 1
ATOM 1416 C C . ASP A 1 178 ? 1.261 -5.600 8.752 1.00 51.03 178 ASP A C 1
ATOM 1418 O O . ASP A 1 178 ? 2.299 -6.107 8.316 1.00 51.03 178 ASP A O 1
ATOM 1422 N N . LEU A 1 179 ? 1.245 -4.399 9.333 1.00 57.16 179 LEU A N 1
ATOM 1423 C CA . LEU A 1 179 ? 2.443 -3.603 9.577 1.00 57.16 179 LEU A CA 1
ATOM 1424 C C . LEU A 1 179 ? 2.976 -3.765 10.999 1.00 57.16 179 LEU A C 1
ATOM 1426 O O . LEU A 1 179 ? 4.010 -3.169 11.299 1.00 57.16 179 LEU A O 1
ATOM 1430 N N . ALA A 1 180 ? 2.273 -4.511 11.858 1.00 65.44 180 ALA A N 1
ATOM 1431 C CA . ALA A 1 180 ? 2.543 -4.605 13.289 1.00 65.44 180 ALA A CA 1
ATOM 1432 C C . ALA A 1 180 ? 2.800 -3.223 13.926 1.00 65.44 180 ALA A C 1
ATOM 1434 O O . ALA A 1 180 ? 3.736 -3.038 14.707 1.00 65.44 180 ALA A O 1
ATOM 1435 N N . SER A 1 181 ? 2.028 -2.217 13.504 1.00 67.44 181 SER A N 1
ATOM 1436 C CA . SER A 1 181 ? 2.226 -0.826 13.916 1.00 67.44 181 SER A CA 1
ATOM 1437 C C . SER A 1 181 ? 0.950 0.005 13.789 1.00 67.44 181 SER A C 1
ATOM 1439 O O . SER A 1 181 ? 0.010 -0.362 13.080 1.00 67.44 181 SER A O 1
ATOM 1441 N N . PHE A 1 182 ? 0.931 1.146 14.482 1.00 70.19 182 PHE A N 1
ATOM 1442 C CA . PHE A 1 182 ? -0.153 2.119 14.399 1.00 70.19 182 PHE A CA 1
ATOM 1443 C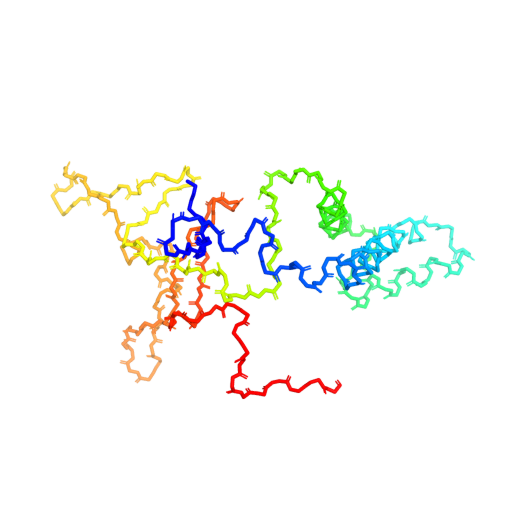 C . PHE A 1 182 ? -0.004 3.048 13.191 1.00 70.19 182 PHE A C 1
ATOM 1445 O O . PHE A 1 182 ? 1.073 3.581 12.922 1.00 70.19 182 PHE A O 1
ATOM 1452 N N . LEU A 1 183 ? -1.116 3.264 12.494 1.00 72.25 183 LEU A N 1
ATOM 1453 C CA . LEU A 1 183 ? -1.323 4.285 11.470 1.00 72.25 183 LEU A CA 1
ATOM 1454 C C . LEU A 1 183 ? -2.228 5.389 12.035 1.00 72.25 183 LEU A C 1
ATOM 1456 O O . LEU A 1 183 ? -2.972 5.140 12.978 1.00 72.25 183 LEU A O 1
ATOM 1460 N N . PHE A 1 184 ? -2.181 6.593 11.467 1.00 73.56 184 PHE A N 1
ATOM 1461 C CA . PHE A 1 184 ? -2.900 7.762 11.986 1.00 73.56 184 PHE A CA 1
ATOM 1462 C C . PHE A 1 184 ? -3.809 8.367 10.907 1.00 73.56 184 PHE A C 1
ATOM 1464 O O . PHE A 1 184 ? -3.343 8.653 9.805 1.00 73.56 184 PHE A O 1
ATOM 1471 N N . ASP A 1 185 ? -5.095 8.537 11.225 1.00 65.94 185 ASP A N 1
ATOM 1472 C CA . ASP A 1 185 ? -6.154 9.025 10.323 1.00 65.94 185 ASP A CA 1
ATOM 1473 C C . ASP A 1 185 ? -6.599 10.441 10.723 1.00 65.94 185 ASP A C 1
ATOM 1475 O O . ASP A 1 185 ? -6.966 10.642 11.879 1.00 65.94 185 ASP A O 1
ATOM 1479 N N . SER A 1 186 ? -6.558 11.410 9.799 1.00 54.69 186 SER A N 1
ATOM 1480 C CA . SER A 1 186 ? -6.852 12.830 10.063 1.00 54.69 186 SER A CA 1
ATOM 1481 C C . SER A 1 186 ? -8.326 13.205 10.086 1.00 54.69 186 SER A C 1
ATOM 1483 O O . SER A 1 186 ? -8.652 14.262 10.616 1.00 54.69 186 SER A O 1
ATOM 1485 N N . ASP A 1 187 ? -9.206 12.347 9.566 1.00 51.28 187 ASP A N 1
ATOM 1486 C CA . ASP A 1 187 ? -10.637 12.637 9.408 1.00 51.28 187 ASP A CA 1
ATOM 1487 C C . ASP A 1 187 ? -11.498 11.588 10.130 1.00 51.28 187 ASP A C 1
ATOM 1489 O O . ASP A 1 187 ? -12.483 11.056 9.603 1.00 51.28 187 ASP A O 1
ATOM 1493 N N . TYR A 1 188 ? -11.122 11.248 11.367 1.00 47.19 188 TYR A N 1
ATOM 1494 C CA . TYR A 1 188 ? -11.881 10.307 12.187 1.00 47.19 188 TYR A CA 1
ATOM 1495 C C . TYR A 1 188 ? -13.171 10.953 12.717 1.00 47.19 188 TYR A C 1
ATOM 1497 O O . TYR A 1 188 ? -13.268 11.366 13.865 1.00 47.19 188 TYR A O 1
ATOM 1505 N N . ASP A 1 189 ? -14.186 10.993 11.858 1.00 49.78 189 ASP A N 1
ATOM 1506 C CA . ASP A 1 189 ? -15.537 11.482 12.175 1.00 49.78 189 ASP A CA 1
ATOM 1507 C C . ASP A 1 189 ? -16.602 10.415 11.837 1.00 49.78 189 ASP A C 1
ATOM 1509 O O . ASP A 1 189 ? -17.743 10.690 11.466 1.00 49.78 189 ASP A O 1
ATOM 1513 N N . GLY A 1 190 ? -16.188 9.140 11.857 1.00 43.72 190 GLY A N 1
ATOM 1514 C CA . GLY A 1 190 ? -17.012 7.996 11.448 1.00 43.72 190 GLY A CA 1
ATOM 1515 C C . GLY A 1 190 ? -17.203 7.837 9.932 1.00 43.72 190 GLY A C 1
ATOM 1516 O O . GLY A 1 190 ? -17.909 6.924 9.504 1.00 43.72 190 GLY A O 1
ATOM 1517 N N . ARG A 1 191 ? -16.569 8.677 9.103 1.00 35.09 191 ARG A N 1
ATOM 1518 C CA . ARG A 1 191 ? -16.542 8.527 7.637 1.00 35.09 191 ARG A CA 1
ATOM 1519 C C . ARG A 1 191 ? -15.297 7.755 7.199 1.00 35.09 191 ARG A C 1
ATOM 1521 O O . ARG A 1 191 ? -14.272 7.763 7.880 1.00 35.09 191 ARG A O 1
ATOM 1528 N N . THR A 1 192 ? -15.425 6.992 6.118 1.00 37.56 192 THR A N 1
ATOM 1529 C CA . THR A 1 192 ? -14.364 6.100 5.637 1.00 37.56 192 THR A CA 1
ATOM 1530 C C . THR A 1 192 ? -13.423 6.821 4.668 1.00 37.56 192 THR A C 1
ATOM 1532 O O . THR A 1 192 ? -13.766 7.864 4.114 1.00 37.56 192 THR A O 1
ATOM 1535 N N . TYR A 1 193 ? -12.264 6.208 4.410 1.00 34.75 193 TYR A N 1
ATOM 1536 C CA . TYR A 1 193 ? -11.240 6.656 3.452 1.00 34.75 193 TYR A CA 1
ATOM 1537 C C . TYR A 1 193 ? -11.768 6.833 2.009 1.00 34.75 193 TYR A C 1
ATOM 1539 O O . TYR A 1 193 ? -11.113 7.459 1.181 1.00 34.75 193 TYR A O 1
ATOM 1547 N N . CYS A 1 194 ? -12.958 6.293 1.710 1.00 34.41 194 CYS A N 1
ATOM 1548 C CA . CYS A 1 194 ? -13.630 6.379 0.413 1.00 34.41 194 CYS A CA 1
ATOM 1549 C C . CYS A 1 194 ? -15.003 7.066 0.498 1.00 34.41 194 CYS A C 1
ATOM 1551 O O . CYS A 1 194 ? -15.844 6.860 -0.381 1.00 34.41 194 CYS A O 1
ATOM 1553 N N . ALA A 1 195 ? -15.264 7.872 1.531 1.00 28.22 195 ALA A N 1
ATOM 1554 C CA . ALA A 1 195 ? -16.461 8.697 1.539 1.00 28.22 195 ALA A CA 1
ATOM 1555 C C . ALA A 1 195 ? -16.362 9.708 0.380 1.00 28.22 195 ALA A C 1
ATOM 1557 O O . ALA A 1 195 ? -15.341 10.391 0.267 1.00 28.22 195 ALA A O 1
ATOM 1558 N N . PRO A 1 196 ? -17.381 9.839 -0.492 1.00 31.88 196 PRO A N 1
ATOM 1559 C CA . PRO A 1 196 ? -17.395 10.909 -1.475 1.00 31.88 196 PRO A CA 1
ATOM 1560 C C . PRO A 1 196 ? -17.303 12.230 -0.713 1.00 31.88 196 PRO A C 1
ATOM 1562 O O . PRO A 1 196 ? -18.219 12.606 0.021 1.00 31.88 196 PRO A O 1
ATOM 1565 N N . GLY A 1 197 ? -16.159 12.903 -0.842 1.00 32.03 197 GLY A N 1
ATOM 1566 C CA . GLY A 1 197 ? -15.968 14.231 -0.293 1.00 32.03 197 GLY A CA 1
ATOM 1567 C C . GLY A 1 197 ? -17.053 15.130 -0.866 1.00 32.03 197 GLY A C 1
ATOM 1568 O O . GLY A 1 197 ? -17.104 15.367 -2.075 1.00 32.03 197 GLY A O 1
ATOM 1569 N N . ASN A 1 198 ? -17.944 15.621 -0.006 1.00 37.53 198 ASN A N 1
ATOM 1570 C CA . ASN A 1 198 ? -18.798 16.747 -0.350 1.00 37.53 198 ASN A CA 1
ATOM 1571 C C . ASN A 1 198 ? -17.885 17.966 -0.517 1.00 37.53 198 ASN A C 1
ATOM 1573 O O . ASN A 1 198 ? -17.663 18.709 0.433 1.00 37.53 198 ASN A O 1
ATOM 1577 N N . GLY A 1 199 ? -17.337 18.138 -1.720 1.00 36.50 199 GLY A N 1
ATOM 1578 C CA . GLY A 1 199 ? -16.525 19.293 -2.084 1.00 36.50 199 GLY A CA 1
ATOM 1579 C C . GLY A 1 199 ? -15.154 18.934 -2.644 1.00 36.50 199 GLY A C 1
ATOM 1580 O O . GLY A 1 199 ? -14.163 18.971 -1.933 1.00 36.50 199 GLY A O 1
ATOM 1581 N N . GLY A 1 200 ? -15.121 18.673 -3.952 1.00 30.72 200 GLY A N 1
ATOM 1582 C CA . GLY A 1 200 ? -14.069 19.156 -4.846 1.00 30.72 200 GLY A CA 1
ATOM 1583 C C . GLY A 1 200 ? -12.656 18.595 -4.690 1.00 30.72 200 GLY A C 1
ATOM 1584 O O . GLY A 1 200 ? -11.806 19.239 -4.096 1.00 30.72 200 GLY A O 1
ATOM 1585 N N . LEU A 1 201 ? -12.357 17.543 -5.452 1.00 25.08 201 LEU A N 1
ATOM 1586 C CA . LEU A 1 201 ? -11.187 17.552 -6.335 1.00 25.08 201 LEU A CA 1
ATOM 1587 C C . LEU A 1 201 ? -11.651 17.042 -7.700 1.00 25.08 201 LEU A C 1
ATOM 1589 O O . LEU A 1 201 ? -11.812 15.846 -7.929 1.00 25.08 201 LEU A O 1
ATOM 1593 N N . GLY A 1 202 ? -11.982 17.994 -8.573 1.00 23.09 202 GLY A N 1
ATOM 1594 C CA . GLY A 1 202 ? -12.276 17.717 -9.968 1.00 23.09 202 GLY A CA 1
ATOM 1595 C C . GLY A 1 202 ? -11.039 17.154 -10.656 1.00 23.09 202 GLY A C 1
ATOM 1596 O O . GLY A 1 202 ? -9.940 17.680 -10.499 1.00 23.09 202 GLY A O 1
ATOM 1597 N N . ALA A 1 203 ? -11.246 16.092 -11.425 1.00 21.72 203 ALA A N 1
ATOM 1598 C CA . ALA A 1 203 ? -10.341 15.719 -12.492 1.00 21.72 203 ALA A CA 1
ATOM 1599 C C . ALA A 1 203 ? -10.433 16.781 -13.599 1.00 21.72 203 ALA A C 1
ATOM 1601 O O . ALA A 1 203 ? -11.516 17.036 -14.131 1.00 21.72 203 ALA A O 1
ATOM 1602 N N . THR A 1 204 ? -9.295 17.380 -13.931 1.00 28.22 204 THR A N 1
ATOM 1603 C CA . THR A 1 204 ? -8.969 17.779 -15.305 1.00 28.22 204 THR A CA 1
ATOM 1604 C C . THR A 1 204 ? -7.813 16.919 -15.758 1.00 28.22 204 THR A C 1
ATOM 1606 O O . THR A 1 204 ? -6.845 16.843 -14.965 1.00 28.22 204 THR A O 1
#

Sequence (204 aa):
MDALFKLKKNEAGSDTDNLGGCAKYLDKILPRWLAETSDMVDAGLQVFTDAGSSTDSPTRTVAWDFLQTYFYMKITETAKVKVVKDSIKAVRTFLDGQPLKRGTPHFYCGDTWLEKVPRSDVAWDSNGNDLMELDVDRVTLHPATFEEVPAYKQYLFWTNPNTNMQETTGLVPYWSPDLASFLFDSDYDGRTYCAPGNGGLGAT

Secondary structure (DSSP, 8-state):
---SEEEPB-TTSSBS-TTTT-GGGTTTHHHHHHHHHHHHHHHHHHHHHHTTS-TT-HHHHHHHHHHHHHH---TT-HHHHHHHHHHHHHHHHHHTTPPPTT-PPPP-S-GGGEEEPPPPSB-B-TTSSB-EEE-TTSS-EEEPBTTT-HHHHHHHEEE-TTT--EEE---EEEEETTTTEEEEES--SS--TT---SS-----